Protein AF-A0A1Z5JNA1-F1 (afdb_monomer_lite)

Structure (mmCIF, N/CA/C/O backbone):
data_AF-A0A1Z5JNA1-F1
#
_entry.id   AF-A0A1Z5JNA1-F1
#
loop_
_atom_site.group_PDB
_atom_site.id
_atom_site.type_symbol
_atom_site.label_atom_id
_atom_site.label_alt_id
_atom_site.label_comp_id
_atom_site.label_asym_id
_atom_site.label_entity_id
_atom_site.label_seq_id
_atom_site.pdbx_PDB_ins_code
_atom_site.Cartn_x
_atom_site.Cartn_y
_atom_site.Cartn_z
_atom_site.occupancy
_atom_site.B_iso_or_equiv
_atom_site.auth_seq_id
_atom_site.auth_comp_id
_atom_site.auth_asym_id
_atom_site.auth_atom_id
_atom_site.pdbx_PDB_model_num
ATOM 1 N N . MET A 1 1 ? -19.227 9.741 -12.501 1.00 42.28 1 MET A N 1
ATOM 2 C CA . MET A 1 1 ? -18.579 9.397 -11.209 1.00 42.28 1 MET A CA 1
ATOM 3 C C . MET A 1 1 ? -19.517 9.396 -10.001 1.00 42.28 1 MET A C 1
ATOM 5 O O . MET A 1 1 ? -19.521 8.382 -9.318 1.00 42.28 1 MET A O 1
ATOM 9 N N . MET A 1 2 ? -20.345 10.423 -9.733 1.00 34.00 2 MET A N 1
ATOM 10 C CA . MET A 1 2 ? -21.294 10.387 -8.589 1.00 34.00 2 MET A CA 1
ATOM 11 C C . MET A 1 2 ? -22.219 9.157 -8.589 1.00 34.00 2 MET A C 1
ATOM 13 O O . MET A 1 2 ? -22.447 8.577 -7.536 1.00 34.00 2 MET A O 1
ATOM 17 N N . ARG A 1 3 ? -22.674 8.701 -9.767 1.00 38.25 3 ARG A N 1
ATOM 18 C CA . ARG A 1 3 ? -23.489 7.480 -9.905 1.00 38.25 3 ARG A CA 1
ATOM 19 C C . ARG A 1 3 ? -22.755 6.194 -9.500 1.00 38.25 3 ARG A C 1
ATOM 21 O O . ARG A 1 3 ? -23.396 5.308 -8.965 1.00 38.25 3 ARG A O 1
ATOM 28 N N . PHE A 1 4 ? -21.432 6.111 -9.678 1.00 42.00 4 PHE A N 1
ATOM 29 C CA . PHE A 1 4 ? -20.633 4.940 -9.278 1.00 42.00 4 PHE A CA 1
ATOM 30 C C . PHE A 1 4 ? -20.442 4.883 -7.756 1.00 42.00 4 PHE A C 1
ATOM 32 O O . PHE A 1 4 ? -20.538 3.820 -7.157 1.00 42.00 4 PHE A O 1
ATOM 39 N N . LEU A 1 5 ? -20.257 6.045 -7.116 1.00 44.03 5 LEU A N 1
ATOM 40 C CA . LEU A 1 5 ? -20.183 6.164 -5.656 1.00 44.03 5 LEU A CA 1
ATOM 41 C C . LEU A 1 5 ? -21.538 5.857 -4.990 1.00 44.03 5 LEU A C 1
ATOM 43 O O . LEU A 1 5 ? -21.575 5.219 -3.943 1.00 44.03 5 LEU A O 1
ATOM 47 N N . LEU A 1 6 ? -22.643 6.266 -5.628 1.00 44.91 6 LEU A N 1
ATOM 48 C CA . LEU A 1 6 ? -24.009 5.924 -5.212 1.00 44.91 6 LEU A CA 1
ATOM 49 C C . LEU A 1 6 ? -24.311 4.431 -5.395 1.00 44.91 6 LEU A C 1
ATOM 51 O O . LEU A 1 6 ? -24.898 3.831 -4.503 1.00 44.91 6 LEU A O 1
ATOM 55 N N . LEU A 1 7 ? -23.861 3.819 -6.496 1.00 45.66 7 LEU A N 1
ATOM 56 C CA . LEU A 1 7 ? -24.011 2.379 -6.725 1.00 45.66 7 LEU A CA 1
ATOM 57 C C . LEU A 1 7 ? -23.228 1.564 -5.681 1.00 45.66 7 LEU A C 1
ATOM 59 O O . LEU A 1 7 ? -23.760 0.613 -5.125 1.00 45.66 7 LEU A O 1
ATOM 63 N N . LEU A 1 8 ? -21.999 1.972 -5.344 1.00 43.78 8 LEU A N 1
ATOM 64 C CA . LEU A 1 8 ? -21.171 1.288 -4.341 1.00 43.78 8 LEU A CA 1
ATOM 65 C C . LEU A 1 8 ? -21.741 1.411 -2.914 1.00 43.78 8 LEU A C 1
ATOM 67 O O . LEU A 1 8 ? -21.613 0.486 -2.116 1.00 43.78 8 LEU A O 1
ATOM 71 N N . LEU A 1 9 ? -22.390 2.539 -2.600 1.00 47.53 9 LEU A N 1
ATOM 72 C CA . LEU A 1 9 ? -23.107 2.747 -1.335 1.00 47.53 9 LEU A CA 1
ATOM 73 C C . LEU A 1 9 ? -24.416 1.944 -1.249 1.00 47.53 9 LEU A C 1
ATOM 75 O O . LEU A 1 9 ? -24.864 1.661 -0.143 1.00 47.53 9 LEU A O 1
ATOM 79 N N . LEU A 1 10 ? -25.013 1.582 -2.389 1.00 44.25 10 LEU A N 1
ATOM 80 C CA . LEU A 1 10 ? -26.247 0.791 -2.466 1.00 44.25 10 LEU A CA 1
ATOM 81 C C . LEU A 1 10 ? -25.996 -0.725 -2.528 1.00 44.25 10 LEU A C 1
ATOM 83 O O . LEU A 1 10 ? -26.884 -1.492 -2.174 1.00 44.25 10 LEU A O 1
ATOM 87 N N . VAL A 1 11 ? -24.810 -1.163 -2.967 1.00 42.56 11 VAL A N 1
ATOM 88 C CA . VAL A 1 11 ? -24.517 -2.583 -3.245 1.00 42.56 11 VAL A CA 1
ATOM 89 C C . VAL A 1 11 ? -23.943 -3.350 -2.050 1.00 42.56 11 VAL A C 1
ATOM 91 O O . VAL A 1 11 ? -23.936 -4.569 -2.107 1.00 42.56 11 VAL A O 1
ATOM 94 N N . LEU A 1 12 ? -23.498 -2.716 -0.958 1.00 39.06 12 LEU A N 1
ATOM 95 C CA . LEU A 1 12 ? -22.988 -3.451 0.214 1.00 39.06 12 LEU A CA 1
ATOM 96 C C . LEU A 1 12 ? -24.147 -3.925 1.114 1.00 39.06 12 LEU A C 1
ATOM 98 O O . LEU A 1 12 ? -24.661 -3.117 1.893 1.00 39.06 12 LEU A O 1
ATOM 102 N N . PRO A 1 13 ? -24.556 -5.212 1.078 1.00 37.94 13 PRO A N 1
ATOM 103 C CA . PRO A 1 13 ? -25.537 -5.733 2.012 1.00 37.94 13 PRO A CA 1
ATOM 104 C C . PRO A 1 13 ? -24.842 -5.873 3.367 1.00 37.94 13 PRO A C 1
ATOM 106 O O . PRO A 1 13 ? -23.678 -6.273 3.452 1.00 37.94 13 PRO A O 1
ATOM 109 N N . GLY A 1 14 ? -25.552 -5.520 4.434 1.00 37.78 14 GLY A N 1
ATOM 110 C CA . GLY A 1 14 ? -25.048 -5.544 5.802 1.00 37.78 14 GLY A CA 1
ATOM 111 C C . GLY A 1 14 ? -24.741 -6.953 6.308 1.00 37.78 14 GLY A C 1
ATOM 112 O O . GLY A 1 14 ? -25.470 -7.479 7.139 1.00 37.78 14 GLY A O 1
ATOM 113 N N . HIS A 1 15 ? -23.628 -7.551 5.888 1.00 35.75 15 HIS A N 1
ATOM 114 C CA . HIS A 1 15 ? -22.994 -8.587 6.689 1.00 35.75 15 HIS A CA 1
ATOM 115 C C . HIS A 1 15 ? -22.236 -7.897 7.818 1.00 35.75 15 HIS A C 1
ATOM 117 O O . HIS A 1 15 ? -21.187 -7.282 7.615 1.00 35.75 15 HIS A O 1
ATOM 123 N N . GLY A 1 16 ? -22.815 -7.969 9.017 1.00 34.47 16 GLY A N 1
ATOM 124 C CA . GLY A 1 16 ? -22.239 -7.478 10.261 1.00 34.47 16 GLY A CA 1
ATOM 125 C C . GLY A 1 16 ? -20.948 -8.213 10.612 1.00 34.47 16 GLY A C 1
ATOM 126 O O . GLY A 1 16 ? -20.928 -9.063 11.495 1.00 34.47 16 GLY A O 1
ATOM 127 N N . PHE A 1 17 ? -19.850 -7.877 9.940 1.00 38.59 17 PHE A N 1
ATOM 128 C CA . PHE A 1 17 ? -18.522 -8.309 10.340 1.00 38.59 17 PHE A CA 1
ATOM 129 C C . PHE A 1 17 ? -17.988 -7.304 11.358 1.00 38.59 17 PHE A C 1
ATOM 131 O O . PHE A 1 17 ? -17.523 -6.211 11.025 1.00 38.59 17 PHE A O 1
ATOM 138 N N . ARG A 1 18 ? -18.119 -7.660 12.638 1.00 32.38 18 ARG A N 1
ATOM 139 C CA . ARG A 1 18 ? -17.684 -6.852 13.778 1.00 32.38 18 ARG A CA 1
ATOM 140 C C . ARG A 1 18 ? -16.156 -6.829 13.807 1.00 32.38 18 ARG A C 1
ATOM 142 O O . ARG A 1 18 ? -15.514 -7.673 14.422 1.00 32.38 18 ARG A O 1
ATOM 149 N N . SER A 1 19 ? -15.553 -5.878 13.101 1.00 35.62 19 SER A N 1
ATOM 150 C CA . SER A 1 19 ? -14.110 -5.681 13.156 1.00 35.62 19 SER A CA 1
ATOM 151 C C . SER A 1 19 ? -13.746 -5.203 14.565 1.00 35.62 19 SER A C 1
ATOM 153 O O . SER A 1 19 ? -14.083 -4.080 14.940 1.00 35.62 19 SER A O 1
ATOM 155 N N . SER A 1 20 ? -13.101 -6.060 15.358 1.00 31.98 20 SER A N 1
ATOM 156 C CA . SER A 1 20 ? -12.622 -5.751 16.711 1.00 31.98 20 SER A CA 1
ATOM 157 C C . SER A 1 20 ? -11.396 -4.830 16.668 1.00 31.98 20 SER A C 1
ATOM 159 O O . SER A 1 20 ? -10.318 -5.173 17.140 1.00 31.98 20 SER A O 1
ATOM 161 N N . TRP A 1 21 ? -11.557 -3.650 16.073 1.00 40.06 21 TRP A N 1
ATOM 162 C CA . TRP A 1 21 ? -10.583 -2.567 16.102 1.00 40.06 21 TRP A CA 1
ATOM 163 C C . TRP A 1 21 ? -11.183 -1.432 16.920 1.00 40.06 21 TRP A C 1
ATOM 165 O O . TRP A 1 21 ? -11.765 -0.492 16.383 1.00 40.06 21 TRP A O 1
ATOM 175 N N . LYS A 1 22 ? -11.077 -1.539 18.245 1.00 37.12 22 LYS A N 1
ATOM 176 C CA . LYS A 1 22 ? -11.166 -0.355 19.099 1.00 37.12 22 LYS A CA 1
ATOM 177 C C . LYS A 1 22 ? -9.809 0.337 19.011 1.00 37.12 22 LYS A C 1
ATOM 179 O O . LYS A 1 22 ? -8.792 -0.286 19.307 1.00 37.12 22 LYS A O 1
ATOM 184 N N . LEU A 1 23 ? -9.787 1.600 18.579 1.00 39.91 23 LEU A N 1
ATOM 185 C CA . LEU A 1 23 ? -8.626 2.454 18.828 1.00 39.91 23 LEU A CA 1
ATOM 186 C C . LEU A 1 23 ? -8.305 2.408 20.333 1.00 39.91 23 LEU A C 1
ATOM 188 O O . LEU A 1 23 ? -9.245 2.323 21.129 1.00 39.91 23 LEU A O 1
ATOM 192 N N . PRO A 1 24 ? -7.023 2.459 20.732 1.00 36.31 24 PRO A N 1
ATOM 193 C CA . PRO A 1 24 ? -6.662 2.511 22.140 1.00 36.31 24 PRO A CA 1
ATOM 194 C C . PRO A 1 24 ? -7.347 3.723 22.780 1.00 36.31 24 PRO A C 1
ATOM 196 O O . PRO A 1 24 ? -7.040 4.871 22.461 1.00 36.31 24 PRO A O 1
ATOM 199 N N . SER A 1 25 ? -8.325 3.460 23.646 1.00 39.25 25 SER A N 1
ATOM 200 C CA . SER A 1 25 ? -8.882 4.470 24.536 1.00 39.25 25 SER A CA 1
ATOM 201 C C . SER A 1 25 ? -7.775 4.936 25.478 1.00 39.25 25 SER A C 1
ATOM 203 O O . SER A 1 25 ? -6.992 4.115 25.956 1.00 39.25 25 SER A O 1
ATOM 205 N N . SER A 1 26 ? -7.712 6.250 25.708 1.00 37.91 26 SER A N 1
ATOM 206 C CA . SER A 1 26 ? -6.771 6.914 26.619 1.00 37.91 26 SER A CA 1
ATOM 207 C C . SER A 1 26 ? -6.584 6.114 27.919 1.00 37.91 26 SER A C 1
ATOM 209 O O . SER A 1 26 ? -7.592 5.653 28.464 1.00 37.91 26 SER A O 1
ATOM 211 N N . PRO A 1 27 ? -5.349 5.928 28.426 1.00 41.66 27 PRO A N 1
ATOM 212 C CA . PRO A 1 27 ? -5.116 5.160 29.641 1.00 41.66 27 PRO A CA 1
ATOM 213 C C . PRO A 1 27 ? -5.766 5.877 30.827 1.00 41.66 27 PRO A C 1
ATOM 215 O O . PRO A 1 27 ? -5.256 6.876 31.330 1.00 41.66 27 PRO A O 1
ATOM 218 N N . HIS A 1 28 ? -6.915 5.368 31.267 1.00 44.38 28 HIS A N 1
ATOM 219 C CA . HIS A 1 28 ? -7.466 5.707 32.568 1.00 44.38 28 HIS A CA 1
ATOM 220 C C . HIS A 1 28 ? -6.643 4.928 33.597 1.00 44.38 28 HIS A C 1
ATOM 222 O O . HIS A 1 28 ? -6.763 3.711 33.715 1.00 44.38 28 HIS A O 1
ATOM 228 N N . ILE A 1 29 ? -5.737 5.627 34.277 1.00 45.53 29 ILE A N 1
ATOM 229 C CA . ILE A 1 29 ? -4.954 5.081 35.383 1.00 45.53 29 ILE A CA 1
ATOM 230 C C . ILE A 1 29 ? -5.925 4.864 36.545 1.00 45.53 29 ILE A C 1
ATOM 232 O O . ILE A 1 29 ? -6.352 5.821 37.186 1.00 45.53 29 ILE A O 1
ATOM 236 N N . THR A 1 30 ? -6.305 3.616 36.797 1.00 51.88 30 THR A N 1
ATOM 237 C CA . THR A 1 30 ? -6.933 3.209 38.059 1.00 51.88 30 THR A CA 1
ATOM 238 C C . THR A 1 30 ? -5.916 2.405 38.869 1.00 51.88 30 THR A C 1
ATOM 240 O O . THR A 1 30 ? -5.363 1.442 38.332 1.00 51.88 30 THR A O 1
ATOM 243 N N . PRO A 1 31 ? -5.643 2.765 40.135 1.00 48.09 31 PRO A N 1
ATOM 244 C CA . PRO A 1 31 ? -4.722 2.019 40.984 1.00 48.09 31 PRO A CA 1
ATOM 245 C C . PRO A 1 31 ? -5.345 0.669 41.366 1.00 48.09 31 PRO A C 1
ATOM 247 O O . PRO A 1 31 ? -6.347 0.616 42.075 1.00 48.09 31 PRO A O 1
ATOM 250 N N . HIS A 1 32 ? -4.761 -0.426 40.877 1.00 43.59 32 HIS A N 1
ATOM 251 C CA . HIS A 1 32 ? -5.153 -1.785 41.247 1.00 43.59 32 HIS A CA 1
ATOM 252 C C . HIS A 1 32 ? -4.309 -2.244 42.440 1.00 43.59 32 HIS A C 1
ATOM 254 O O . HIS A 1 32 ? -3.134 -2.579 42.294 1.00 43.59 32 HIS A O 1
ATOM 260 N N . VAL A 1 33 ? -4.910 -2.246 43.628 1.00 55.81 33 VAL A N 1
ATOM 261 C CA . VAL A 1 33 ? -4.375 -2.941 44.804 1.00 55.81 33 VAL A CA 1
ATOM 262 C C . VAL A 1 33 ? -4.750 -4.412 44.657 1.00 55.81 33 VAL A C 1
ATOM 264 O O . VAL A 1 33 ? -5.929 -4.739 44.556 1.00 55.81 33 VAL A O 1
ATOM 267 N N . THR A 1 34 ? -3.758 -5.301 44.625 1.00 46.97 34 THR A N 1
ATOM 268 C CA . THR A 1 34 ? -3.981 -6.755 44.591 1.00 46.97 34 THR A CA 1
ATOM 269 C C . THR A 1 34 ? -3.398 -7.360 45.865 1.00 46.97 34 THR A C 1
ATOM 271 O O . THR A 1 34 ? -2.223 -7.108 46.142 1.00 46.97 34 THR A O 1
ATOM 274 N N . PRO A 1 35 ? -4.171 -8.126 46.653 1.00 48.12 35 PRO A N 1
ATOM 275 C CA . PRO A 1 35 ? -3.659 -8.794 47.838 1.00 48.12 35 PRO A CA 1
ATOM 276 C C . PRO A 1 35 ? -2.885 -10.066 47.465 1.00 48.12 35 PRO A C 1
ATOM 278 O O . PRO A 1 35 ? -3.233 -10.786 46.529 1.00 48.12 35 PRO A O 1
ATOM 281 N N . LEU A 1 36 ? -1.826 -10.322 48.233 1.00 44.91 36 LEU A N 1
ATOM 282 C CA . LEU A 1 36 ? -1.054 -11.562 48.261 1.00 44.91 36 LEU A CA 1
ATOM 283 C C . LEU A 1 36 ? -1.930 -12.737 48.717 1.00 44.91 36 LEU A C 1
ATOM 285 O O . LEU A 1 36 ? -2.510 -12.682 49.799 1.00 44.91 36 LEU A O 1
ATOM 289 N N . ALA A 1 37 ? -1.945 -13.825 47.946 1.00 39.31 37 ALA A N 1
ATOM 290 C CA . ALA A 1 37 ? -2.382 -15.137 48.414 1.00 39.31 37 ALA A CA 1
ATOM 291 C C . ALA A 1 37 ? -1.389 -16.211 47.948 1.00 39.31 37 ALA A C 1
ATOM 293 O O . ALA A 1 37 ? -1.022 -16.287 46.775 1.00 39.31 37 ALA A O 1
ATOM 294 N N . GLN A 1 38 ? -0.915 -16.981 48.925 1.00 41.12 38 GLN A N 1
ATOM 295 C CA . GLN A 1 38 ? 0.144 -17.979 48.843 1.00 41.12 38 GLN A CA 1
ATOM 296 C C . GLN A 1 38 ? -0.326 -19.326 48.262 1.00 41.12 38 GLN A C 1
ATOM 298 O O . GLN A 1 38 ? -1.448 -19.763 48.486 1.00 41.12 38 GLN A O 1
ATOM 303 N N . SER A 1 39 ? 0.626 -19.981 47.588 1.00 44.66 39 SER A N 1
ATOM 304 C CA . SER A 1 39 ? 0.939 -21.422 47.555 1.00 44.66 39 SER A CA 1
ATOM 305 C C . SER A 1 39 ? -0.173 -22.473 47.447 1.00 44.66 39 SER A C 1
ATOM 307 O O . SER A 1 39 ? -0.918 -22.723 48.390 1.00 44.66 39 SER A O 1
ATOM 309 N N . SER A 1 40 ? -0.082 -23.288 46.394 1.00 38.38 40 SER A N 1
ATOM 310 C CA . SER A 1 40 ? -0.311 -24.739 46.466 1.00 38.38 40 SER A CA 1
ATOM 311 C C . SER A 1 40 ? 0.507 -25.428 45.368 1.00 38.38 40 SER A C 1
ATOM 313 O O . SER A 1 40 ? 0.127 -25.412 44.199 1.00 38.38 40 SER A O 1
ATOM 315 N N . LEU A 1 41 ? 1.660 -25.999 45.739 1.00 46.66 41 LEU A N 1
ATOM 316 C CA . LEU A 1 41 ? 2.379 -26.968 44.910 1.00 46.66 41 LEU A CA 1
ATOM 317 C C . LEU A 1 41 ? 1.516 -28.232 44.795 1.00 46.66 41 LEU A C 1
ATOM 319 O O . LEU A 1 41 ? 1.236 -28.874 45.804 1.00 46.66 41 LEU A O 1
ATOM 323 N N . SER A 1 42 ? 1.147 -28.619 43.576 1.00 44.78 42 SER A N 1
ATOM 324 C CA . SER A 1 42 ? 0.706 -29.984 43.286 1.00 44.78 42 SER A CA 1
ATOM 325 C C . SER A 1 42 ? 1.381 -30.476 42.006 1.00 44.78 42 SER A C 1
ATOM 327 O O . SER A 1 42 ? 1.508 -29.750 41.022 1.00 44.78 42 SER A O 1
ATOM 329 N N . ASN A 1 43 ? 1.911 -31.693 42.103 1.00 51.59 43 ASN A N 1
ATOM 330 C CA . ASN A 1 43 ? 2.754 -32.373 41.129 1.00 51.59 43 ASN A CA 1
ATOM 331 C C . ASN A 1 43 ? 2.098 -32.474 39.744 1.00 51.59 43 ASN A C 1
ATOM 333 O O . ASN A 1 43 ? 1.028 -33.065 39.610 1.00 51.59 43 ASN A O 1
ATOM 337 N N . VAL A 1 44 ? 2.788 -31.984 38.708 1.00 50.09 44 VAL A N 1
ATOM 338 C CA . VAL A 1 44 ? 2.434 -32.221 37.301 1.00 50.09 44 VAL A CA 1
ATOM 339 C C . VAL A 1 44 ? 3.408 -33.257 36.725 1.00 50.09 44 VAL A C 1
ATOM 341 O O . VAL A 1 44 ? 4.619 -33.034 36.779 1.00 50.09 44 VAL A O 1
ATOM 344 N N . PRO A 1 45 ? 2.925 -34.394 36.194 1.00 45.31 45 PRO A N 1
ATOM 345 C CA . PRO A 1 45 ? 3.783 -35.420 35.622 1.00 45.31 45 PRO A CA 1
ATOM 346 C C . PRO A 1 45 ? 4.482 -34.920 34.350 1.00 45.31 45 PRO A C 1
ATOM 348 O O . PRO A 1 45 ? 3.864 -34.409 33.417 1.00 45.31 45 PRO A O 1
ATOM 351 N N . ASN A 1 46 ? 5.802 -35.106 34.336 1.00 52.12 46 ASN A N 1
ATOM 352 C CA . ASN A 1 46 ? 6.703 -34.902 33.208 1.00 52.12 46 ASN A CA 1
ATOM 353 C C . ASN A 1 46 ? 6.345 -35.871 32.067 1.00 52.12 46 ASN A C 1
ATOM 355 O O . ASN A 1 46 ? 6.663 -37.056 32.138 1.00 52.12 46 ASN A O 1
ATOM 359 N N . SER A 1 47 ? 5.671 -35.386 31.025 1.00 50.09 47 SER A N 1
ATOM 360 C CA . SER A 1 47 ? 5.656 -35.994 29.679 1.00 50.09 47 SER A CA 1
ATOM 361 C C . SER A 1 47 ? 4.907 -35.098 28.687 1.00 50.09 47 SER A C 1
ATOM 363 O O . SER A 1 47 ? 3.915 -35.474 28.073 1.00 50.09 47 SER A O 1
ATOM 365 N N . THR A 1 48 ? 5.397 -33.874 28.494 1.00 46.94 48 THR A N 1
ATOM 366 C CA . THR A 1 48 ? 5.014 -33.052 27.342 1.00 46.94 48 THR A CA 1
ATOM 367 C C . THR A 1 48 ? 5.879 -33.433 26.146 1.00 46.94 48 THR A C 1
ATOM 369 O O . THR A 1 48 ? 6.902 -32.817 25.856 1.00 46.94 48 THR A O 1
ATOM 372 N N . SER A 1 49 ? 5.449 -34.456 25.407 1.00 48.38 49 SER A N 1
ATOM 373 C CA . SER A 1 49 ? 5.825 -34.586 24.002 1.00 48.38 49 SER A CA 1
ATOM 374 C C . SER A 1 49 ? 5.332 -33.329 23.282 1.00 48.38 49 SER A C 1
ATOM 376 O O . SER A 1 49 ? 4.132 -33.180 23.051 1.00 48.38 49 SER A O 1
ATOM 378 N N . VAL A 1 50 ? 6.239 -32.395 22.989 1.00 52.75 50 VAL A N 1
ATOM 379 C CA . VAL A 1 50 ? 5.953 -31.217 22.164 1.00 52.75 50 VAL A CA 1
ATOM 380 C C . VAL A 1 50 ? 5.423 -31.735 20.824 1.00 52.75 50 VAL A C 1
ATOM 382 O O . VAL A 1 50 ? 6.186 -32.371 20.091 1.00 52.75 50 VAL A O 1
ATOM 385 N N . PRO A 1 51 ? 4.138 -31.520 20.487 1.00 50.66 51 PRO A N 1
ATOM 386 C CA . PRO A 1 51 ? 3.627 -31.934 19.197 1.00 50.66 51 PRO A CA 1
ATOM 387 C C . PRO A 1 51 ? 4.404 -31.164 18.136 1.00 50.66 51 PRO A C 1
ATOM 389 O O . PRO A 1 51 ? 4.446 -29.931 18.140 1.00 50.66 51 PRO A O 1
ATOM 392 N N . THR A 1 52 ? 5.051 -31.908 17.249 1.00 48.66 52 THR A N 1
ATOM 393 C CA . THR A 1 52 ? 5.841 -31.413 16.126 1.00 48.66 52 THR A CA 1
ATOM 394 C C . THR A 1 52 ? 4.886 -30.755 15.121 1.00 48.66 52 THR A C 1
ATOM 396 O O . THR A 1 52 ? 4.449 -31.347 14.143 1.00 48.66 52 THR A O 1
ATOM 399 N N . SER A 1 53 ? 4.493 -29.513 15.398 1.00 53.72 53 SER A N 1
ATOM 400 C CA . SER A 1 53 ? 3.517 -28.703 14.652 1.00 53.72 53 SER A CA 1
ATOM 401 C C . SER A 1 53 ? 4.048 -28.163 13.312 1.00 53.72 53 SER A C 1
ATOM 403 O O . SER A 1 53 ? 3.425 -27.313 12.674 1.00 53.72 53 SER A O 1
ATOM 405 N N . SER A 1 54 ? 5.188 -28.674 12.844 1.00 59.06 54 SER A N 1
ATOM 406 C CA . SER A 1 54 ? 5.868 -28.245 11.621 1.00 59.06 54 SER A CA 1
ATOM 407 C C . SER A 1 54 ? 5.134 -28.639 10.333 1.00 59.06 54 SER A C 1
ATOM 409 O O . SER A 1 54 ? 5.243 -27.921 9.340 1.00 59.06 54 SER A O 1
ATOM 411 N N . SER A 1 55 ? 4.339 -29.716 10.331 1.00 61.25 55 SER A N 1
ATOM 412 C CA . SER A 1 55 ? 3.687 -30.229 9.113 1.00 61.25 55 SER A CA 1
ATOM 413 C C . SER A 1 55 ? 2.508 -29.375 8.620 1.00 61.25 55 SER A C 1
ATOM 415 O O . SER A 1 55 ? 2.296 -29.260 7.414 1.00 61.25 55 SER A O 1
ATOM 417 N N . LEU A 1 56 ? 1.770 -28.711 9.518 1.00 59.69 56 LEU A N 1
ATOM 418 C CA . LEU A 1 56 ? 0.630 -27.848 9.156 1.00 59.69 56 LEU A CA 1
ATOM 419 C C . LEU A 1 56 ? 1.026 -26.400 8.821 1.00 59.69 56 LEU A C 1
ATOM 421 O O . LEU A 1 56 ? 0.273 -25.693 8.150 1.00 59.69 56 LEU A O 1
ATOM 425 N N . LEU A 1 57 ? 2.210 -25.950 9.243 1.00 65.56 57 LEU A N 1
ATOM 426 C CA . LEU A 1 57 ? 2.711 -24.600 8.951 1.00 65.56 57 LEU A CA 1
ATOM 427 C C . LEU A 1 57 ? 3.095 -24.421 7.470 1.00 65.56 57 LEU A C 1
ATOM 429 O O . LEU A 1 57 ? 2.925 -23.341 6.897 1.00 65.56 57 LEU A O 1
ATOM 433 N N . GLN A 1 58 ? 3.602 -25.487 6.850 1.00 75.31 58 GLN A N 1
ATOM 434 C CA . GLN A 1 58 ? 4.117 -25.501 5.482 1.00 75.31 58 GLN A CA 1
ATOM 435 C C . GLN A 1 58 ? 3.076 -25.163 4.392 1.00 75.31 58 GLN A C 1
ATOM 437 O O . GLN A 1 58 ? 3.379 -24.317 3.543 1.00 75.31 58 GLN A O 1
ATOM 442 N N . PRO A 1 59 ? 1.849 -25.732 4.388 1.00 83.75 59 PRO A N 1
ATOM 443 C CA . PRO A 1 59 ? 0.865 -25.427 3.346 1.00 83.75 59 PRO A CA 1
ATOM 444 C C . PRO A 1 59 ? 0.389 -23.970 3.388 1.00 83.75 59 PRO A C 1
ATOM 446 O O . PRO A 1 59 ? 0.260 -23.337 2.340 1.00 83.75 59 PRO A O 1
ATOM 449 N N . VAL A 1 60 ? 0.191 -23.395 4.580 1.00 86.19 60 VAL A N 1
ATOM 450 C CA . VAL A 1 60 ? -0.269 -22.000 4.723 1.00 86.19 60 VAL A CA 1
ATOM 451 C C . VAL A 1 60 ? 0.798 -21.015 4.244 1.00 86.19 60 VAL A C 1
ATOM 453 O O . VAL A 1 60 ? 0.476 -20.026 3.579 1.00 86.19 60 VAL A O 1
ATOM 456 N N . LEU A 1 61 ? 2.070 -21.291 4.549 1.00 88.19 61 LEU A N 1
ATOM 457 C CA . LEU A 1 61 ? 3.199 -20.503 4.058 1.00 88.19 61 LEU A CA 1
ATOM 458 C C . LEU A 1 61 ? 3.225 -20.479 2.528 1.00 88.19 61 LEU A C 1
ATOM 460 O O . LEU A 1 61 ? 3.256 -19.409 1.916 1.00 88.19 61 LEU A O 1
ATOM 464 N N . LEU A 1 62 ? 3.172 -21.665 1.918 1.00 91.12 62 LEU A N 1
ATOM 465 C CA . LEU A 1 62 ? 3.242 -21.822 0.472 1.00 91.12 62 LEU A CA 1
ATOM 466 C C . LEU A 1 62 ? 2.066 -21.128 -0.228 1.00 91.12 62 LEU A C 1
ATOM 468 O O . LEU A 1 62 ? 2.259 -20.446 -1.235 1.00 91.12 62 LEU A O 1
ATOM 472 N N . GLN A 1 63 ? 0.857 -21.229 0.329 1.00 93.88 63 GLN A N 1
ATOM 473 C CA . GLN A 1 63 ? -0.332 -20.554 -0.200 1.00 93.88 63 GLN A CA 1
ATOM 474 C C . GLN A 1 63 ? -0.221 -19.024 -0.134 1.00 93.88 63 GLN A C 1
ATOM 476 O O . GLN A 1 63 ? -0.594 -18.328 -1.079 1.00 93.88 63 GLN A O 1
ATOM 481 N N . ARG A 1 64 ? 0.321 -18.460 0.953 1.00 92.31 64 ARG A N 1
ATOM 482 C CA . ARG A 1 64 ? 0.501 -17.002 1.069 1.00 92.31 64 ARG A CA 1
ATOM 483 C C . ARG A 1 64 ? 1.558 -16.483 0.102 1.00 92.31 64 ARG A C 1
ATOM 485 O O . ARG A 1 64 ? 1.315 -15.492 -0.586 1.00 92.31 64 ARG A O 1
ATOM 492 N N . SER A 1 65 ? 2.696 -17.167 0.010 1.00 92.81 65 SER A N 1
ATOM 493 C CA . SER A 1 65 ? 3.773 -16.782 -0.904 1.00 92.81 65 SER A CA 1
ATOM 494 C C . SER A 1 65 ? 3.362 -16.918 -2.367 1.00 92.81 65 SER A C 1
ATOM 496 O O . SER A 1 65 ? 3.618 -16.008 -3.151 1.00 92.81 65 SER A O 1
ATOM 498 N N . SER A 1 66 ? 2.654 -17.988 -2.737 1.00 94.69 66 SER A N 1
ATOM 499 C CA . SER A 1 66 ? 2.107 -18.139 -4.095 1.00 94.69 66 SER A CA 1
ATOM 500 C C . SER A 1 66 ? 1.060 -17.071 -4.419 1.00 94.69 66 SER A C 1
ATOM 502 O O . SER A 1 66 ? 1.093 -16.508 -5.509 1.00 94.69 66 SER A O 1
ATOM 504 N N . THR A 1 67 ? 0.200 -16.700 -3.463 1.00 95.50 67 THR A N 1
ATOM 505 C CA . THR A 1 67 ? -0.756 -15.591 -3.637 1.00 95.50 67 THR A CA 1
ATOM 506 C C . THR A 1 67 ? -0.042 -14.263 -3.914 1.00 95.50 67 THR A C 1
ATOM 508 O O . THR A 1 67 ? -0.453 -13.515 -4.802 1.00 95.50 67 THR A O 1
ATOM 511 N N . ALA A 1 68 ? 1.040 -13.971 -3.184 1.00 94.31 68 ALA A N 1
ATOM 512 C CA . ALA A 1 68 ? 1.860 -12.781 -3.407 1.00 94.31 68 ALA A CA 1
ATOM 513 C C . ALA A 1 68 ? 2.616 -12.834 -4.750 1.00 94.31 68 ALA A C 1
ATOM 515 O O . ALA A 1 68 ? 2.726 -11.829 -5.449 1.00 94.31 68 ALA A O 1
ATOM 516 N N . ALA A 1 69 ? 3.110 -14.004 -5.157 1.00 94.56 69 ALA A N 1
ATOM 517 C CA . ALA A 1 69 ? 3.738 -14.188 -6.463 1.00 94.56 69 ALA A CA 1
ATOM 518 C C . ALA A 1 69 ? 2.752 -13.935 -7.612 1.00 94.56 69 ALA A C 1
ATOM 520 O O . ALA A 1 69 ? 3.051 -13.165 -8.524 1.00 94.56 69 ALA A O 1
ATOM 521 N N . LEU A 1 70 ? 1.551 -14.514 -7.530 1.00 96.38 70 LEU A N 1
ATOM 522 C CA . LEU A 1 70 ? 0.495 -14.331 -8.524 1.00 96.38 70 LEU A CA 1
ATOM 523 C C . LEU A 1 70 ? 0.068 -12.868 -8.632 1.00 96.38 70 LEU A C 1
ATOM 525 O O . LEU A 1 70 ? -0.022 -12.343 -9.737 1.00 96.38 70 LEU A O 1
ATOM 529 N N . SER A 1 71 ? -0.148 -12.178 -7.511 1.00 95.56 71 SER A N 1
ATOM 530 C CA . SER A 1 71 ? -0.522 -10.761 -7.549 1.00 95.56 71 SER A CA 1
ATOM 531 C C . SER A 1 71 ? 0.597 -9.863 -8.077 1.00 95.56 71 SER A C 1
ATOM 533 O O . SER A 1 71 ? 0.314 -8.889 -8.771 1.00 95.56 71 SER A O 1
ATOM 535 N N . CYS A 1 72 ? 1.861 -10.204 -7.810 1.00 94.19 72 CYS A N 1
ATOM 536 C CA . CYS A 1 72 ? 3.017 -9.518 -8.379 1.00 94.19 72 CYS A CA 1
ATOM 537 C C . CYS A 1 72 ? 3.042 -9.643 -9.907 1.00 94.19 72 CYS A C 1
ATOM 539 O O . CYS A 1 72 ? 3.140 -8.632 -10.605 1.00 94.19 72 CYS A O 1
ATOM 541 N N . ILE A 1 73 ? 2.869 -10.865 -10.427 1.00 96.00 73 ILE A N 1
ATOM 542 C CA . ILE A 1 73 ? 2.784 -11.133 -11.868 1.00 96.00 73 ILE A CA 1
ATOM 543 C C . ILE A 1 73 ? 1.578 -10.412 -12.475 1.00 96.00 73 ILE A C 1
ATOM 545 O O . ILE A 1 73 ? 1.722 -9.764 -13.504 1.00 96.00 73 ILE A O 1
ATOM 549 N N . LEU A 1 74 ? 0.405 -10.462 -11.839 1.00 96.38 74 LEU A N 1
ATOM 550 C CA . LEU A 1 74 ? -0.797 -9.781 -12.331 1.00 96.38 74 LEU A CA 1
ATOM 551 C C . LEU A 1 74 ? -0.599 -8.268 -12.425 1.00 96.38 74 LEU A C 1
ATOM 553 O O . LEU A 1 74 ? -0.941 -7.673 -13.448 1.00 96.38 74 LEU A O 1
ATOM 557 N N . THR A 1 75 ? -0.012 -7.638 -11.403 1.00 95.31 75 THR A N 1
ATOM 558 C CA . THR A 1 75 ? 0.334 -6.214 -11.474 1.00 95.31 75 THR A CA 1
ATOM 559 C C . THR A 1 75 ? 1.334 -5.956 -12.598 1.00 95.31 75 THR A C 1
ATOM 561 O O . THR A 1 75 ? 1.137 -5.021 -13.371 1.00 95.31 75 THR A O 1
ATOM 564 N N . TRP A 1 76 ? 2.370 -6.792 -12.725 1.00 94.69 76 TRP A N 1
ATOM 565 C CA . TRP A 1 76 ? 3.379 -6.678 -13.778 1.00 94.69 76 TRP A CA 1
ATOM 566 C C . TRP A 1 76 ? 2.757 -6.746 -15.180 1.00 94.69 76 TRP A C 1
ATOM 568 O O . TRP A 1 76 ? 2.928 -5.818 -15.966 1.00 94.69 76 TRP A O 1
ATOM 578 N N . VAL A 1 77 ? 1.962 -7.783 -15.462 1.00 96.00 77 VAL A N 1
ATOM 579 C CA . VAL A 1 77 ? 1.240 -7.982 -16.731 1.00 96.00 77 VAL A CA 1
ATOM 580 C C . VAL A 1 77 ? 0.332 -6.785 -17.006 1.00 96.00 77 VAL A C 1
ATOM 582 O O . VAL A 1 77 ? 0.370 -6.211 -18.091 1.00 96.00 77 VAL A O 1
ATOM 585 N N . THR A 1 78 ? -0.444 -6.351 -16.012 1.00 95.19 78 THR A N 1
ATOM 586 C CA . THR A 1 78 ? -1.355 -5.211 -16.179 1.00 95.19 78 THR A CA 1
ATOM 587 C C . THR A 1 78 ? -0.586 -3.958 -16.594 1.00 95.19 78 THR A C 1
ATOM 589 O O . THR A 1 78 ? -0.994 -3.291 -17.540 1.00 95.19 78 THR A O 1
ATOM 592 N N . ILE A 1 79 ? 0.549 -3.657 -15.953 1.00 94.12 79 ILE A N 1
ATOM 593 C CA . ILE A 1 79 ? 1.379 -2.494 -16.305 1.00 94.12 79 ILE A CA 1
ATOM 594 C C . ILE A 1 79 ? 1.896 -2.601 -17.745 1.00 94.12 79 ILE A C 1
ATOM 596 O O . ILE A 1 79 ? 1.791 -1.627 -18.489 1.00 94.12 79 ILE A O 1
ATOM 600 N N . GLN A 1 80 ? 2.409 -3.768 -18.147 1.00 93.44 80 GLN A N 1
ATOM 601 C CA . GLN A 1 80 ? 3.018 -3.951 -19.469 1.00 93.44 80 GLN A CA 1
ATOM 602 C C . GLN A 1 80 ? 2.002 -3.895 -20.618 1.00 93.44 80 GLN A C 1
ATOM 604 O O . GLN A 1 80 ? 2.295 -3.310 -21.657 1.00 93.44 80 GLN A O 1
ATOM 609 N N . TYR A 1 81 ? 0.808 -4.472 -20.446 1.00 94.31 81 TYR A N 1
ATOM 610 C CA . TYR A 1 81 ? -0.139 -4.642 -21.558 1.00 94.31 81 TYR A CA 1
ATOM 611 C C . TYR A 1 81 ? -1.253 -3.591 -21.628 1.00 94.31 81 TYR A C 1
ATOM 613 O O . TYR A 1 81 ? -1.832 -3.401 -22.693 1.00 94.31 81 TYR A O 1
ATOM 621 N N . THR A 1 82 ? -1.583 -2.901 -20.532 1.00 92.50 82 THR A N 1
ATOM 622 C CA . THR A 1 82 ? -2.717 -1.948 -20.519 1.00 92.50 82 THR A CA 1
ATOM 623 C C . THR A 1 82 ? -2.297 -0.481 -20.594 1.00 92.50 82 THR A C 1
ATOM 625 O O . THR A 1 82 ? -3.149 0.394 -20.750 1.00 92.50 82 THR A O 1
ATOM 628 N N . GLY A 1 83 ? -1.005 -0.184 -20.417 1.00 88.44 83 GLY A N 1
ATOM 629 C CA . GLY A 1 83 ? -0.508 1.189 -20.279 1.00 88.44 83 GLY A CA 1
ATOM 630 C C . GLY A 1 83 ? -1.006 1.905 -19.015 1.00 88.44 83 GLY A C 1
ATOM 631 O O . GLY A 1 83 ? -0.917 3.129 -18.914 1.00 88.44 83 GLY A O 1
ATOM 632 N N . TRP A 1 84 ? -1.571 1.178 -18.044 1.00 89.75 84 TRP A N 1
ATOM 633 C CA . TRP A 1 84 ? -2.022 1.767 -16.785 1.00 89.75 84 TRP A CA 1
ATOM 634 C C . TRP A 1 84 ? -0.845 2.271 -15.951 1.00 89.75 84 TRP A C 1
ATOM 636 O O . TRP A 1 84 ? 0.256 1.722 -15.979 1.00 89.75 84 TRP A O 1
ATOM 646 N N . SER A 1 85 ? -1.094 3.299 -15.134 1.00 88.31 85 SER A N 1
ATOM 647 C CA . SER A 1 85 ? -0.095 3.735 -14.161 1.00 88.31 85 SER A CA 1
ATOM 648 C C . SER A 1 85 ? 0.196 2.616 -13.156 1.00 88.31 85 SER A C 1
ATOM 650 O O . SER A 1 85 ? -0.709 1.877 -12.755 1.00 88.31 85 SER A O 1
ATOM 652 N N . ILE A 1 86 ? 1.451 2.532 -12.701 1.00 89.19 86 ILE A N 1
ATOM 653 C CA . ILE A 1 86 ? 1.908 1.522 -11.729 1.00 89.19 86 ILE A CA 1
ATOM 654 C C . ILE A 1 86 ? 1.002 1.452 -10.492 1.00 89.19 86 ILE A C 1
ATOM 656 O O . ILE A 1 86 ? 0.672 0.371 -10.008 1.00 89.19 86 ILE A O 1
ATOM 660 N N . VAL A 1 87 ? 0.526 2.615 -10.034 1.00 87.69 87 VAL A N 1
ATOM 661 C CA . VAL A 1 87 ? -0.341 2.718 -8.862 1.00 87.69 87 VAL A CA 1
ATOM 662 C C . VAL A 1 87 ? -1.748 2.226 -9.182 1.00 87.69 87 VAL A C 1
ATOM 664 O O . VAL A 1 87 ? -2.301 1.448 -8.414 1.00 87.69 87 VAL A O 1
ATOM 667 N N . ARG A 1 88 ? -2.318 2.609 -10.334 1.00 87.38 88 ARG A N 1
ATOM 668 C CA . ARG A 1 88 ? -3.660 2.165 -10.738 1.00 87.38 88 ARG A CA 1
ATOM 669 C C . ARG A 1 88 ? -3.715 0.647 -10.905 1.00 87.38 88 ARG A C 1
ATOM 671 O O . ARG A 1 88 ? -4.673 0.032 -10.438 1.00 87.38 88 ARG A O 1
ATOM 678 N N . ALA A 1 89 ? -2.698 0.049 -11.523 1.00 92.38 89 ALA A N 1
ATOM 679 C CA . ALA A 1 89 ? -2.595 -1.400 -11.673 1.00 92.38 89 ALA A CA 1
ATOM 680 C C . ALA A 1 89 ? -2.553 -2.107 -10.308 1.00 92.38 89 ALA A C 1
ATOM 682 O O . ALA A 1 89 ? -3.416 -2.936 -10.019 1.00 92.38 89 ALA A O 1
ATOM 683 N N . SER A 1 90 ? -1.626 -1.715 -9.425 1.00 91.38 90 SER A N 1
ATOM 684 C CA . SER A 1 90 ? -1.503 -2.317 -8.090 1.00 91.38 90 SER A CA 1
ATOM 685 C C . SER A 1 90 ? -2.760 -2.123 -7.235 1.00 91.38 90 SER A C 1
ATOM 687 O O . SER A 1 90 ? -3.224 -3.077 -6.611 1.00 91.38 90 SER A O 1
ATOM 689 N N . SER A 1 91 ? -3.362 -0.929 -7.235 1.00 89.38 91 SER A N 1
ATOM 690 C CA . SER A 1 91 ? -4.587 -0.675 -6.470 1.00 89.38 91 SER A CA 1
ATOM 691 C C . SER A 1 91 ? -5.771 -1.502 -6.974 1.00 89.38 91 SER A C 1
ATOM 693 O O . SER A 1 91 ? -6.582 -1.944 -6.165 1.00 89.38 91 SER A O 1
ATOM 695 N N . SER A 1 92 ? -5.852 -1.763 -8.282 1.00 90.38 92 SER A N 1
ATOM 696 C CA . SER A 1 92 ? -6.898 -2.614 -8.864 1.00 90.38 92 SER A CA 1
ATOM 697 C C . SER A 1 92 ? -6.732 -4.071 -8.433 1.00 90.38 92 SER A C 1
ATOM 699 O O . SER A 1 92 ? -7.684 -4.675 -7.945 1.00 90.38 92 SER A O 1
ATOM 701 N N . VAL A 1 93 ? -5.510 -4.612 -8.519 1.00 94.06 93 VAL A N 1
ATOM 702 C CA . VAL A 1 93 ? -5.193 -5.972 -8.046 1.00 94.06 93 VAL A CA 1
ATOM 703 C C . VAL A 1 93 ? -5.464 -6.108 -6.544 1.00 94.06 93 VAL A C 1
ATOM 705 O O . VAL A 1 93 ? -6.084 -7.078 -6.114 1.00 94.06 93 VAL A O 1
ATOM 708 N N . GLY A 1 94 ? -5.063 -5.115 -5.745 1.00 90.00 94 GLY A N 1
ATOM 709 C CA . GLY A 1 94 ? -5.319 -5.071 -4.304 1.00 90.00 94 GLY A CA 1
ATOM 710 C C . GLY A 1 94 ? -6.803 -4.976 -3.936 1.00 90.00 94 GLY A C 1
ATOM 711 O O . GLY A 1 94 ? -7.243 -5.580 -2.961 1.00 90.00 94 GLY A O 1
ATOM 712 N N . MET A 1 95 ? -7.590 -4.235 -4.717 1.00 87.12 95 MET A N 1
ATOM 713 C CA . MET A 1 95 ? -9.035 -4.132 -4.521 1.00 87.12 95 MET A CA 1
ATOM 714 C C . MET A 1 95 ? -9.732 -5.454 -4.853 1.00 87.12 95 MET A C 1
ATOM 716 O O . MET A 1 95 ? -10.522 -5.938 -4.048 1.00 87.12 95 MET A O 1
ATOM 720 N N . ILE A 1 96 ? -9.413 -6.060 -6.002 1.00 91.19 96 ILE A N 1
ATOM 721 C CA . ILE A 1 96 ? -9.982 -7.352 -6.414 1.00 91.19 96 ILE A CA 1
ATOM 722 C C . ILE A 1 96 ? -9.638 -8.429 -5.382 1.00 91.19 96 ILE A C 1
ATOM 724 O O . ILE A 1 96 ? -10.515 -9.169 -4.943 1.00 91.19 96 ILE A O 1
ATOM 728 N N . SER A 1 97 ? -8.384 -8.488 -4.933 1.00 91.31 97 SER A N 1
ATOM 729 C CA . SER A 1 97 ? -7.968 -9.485 -3.948 1.00 91.31 97 SER A CA 1
ATOM 730 C C . SER A 1 97 ? -8.637 -9.298 -2.591 1.00 91.31 97 SER A C 1
ATOM 732 O O . SER A 1 97 ? -8.975 -10.287 -1.952 1.00 91.31 97 SER A O 1
ATOM 734 N N . ALA A 1 98 ? -8.900 -8.062 -2.163 1.00 86.38 98 ALA A N 1
ATOM 735 C CA . ALA A 1 98 ? -9.635 -7.802 -0.929 1.00 86.38 98 ALA A CA 1
ATOM 736 C C . ALA A 1 98 ? -11.121 -8.191 -0.992 1.00 86.38 98 ALA A C 1
ATOM 738 O O . ALA A 1 98 ? -11.715 -8.439 0.054 1.00 86.38 98 ALA A O 1
ATOM 739 N N . LEU A 1 99 ? -11.716 -8.223 -2.189 1.00 87.31 99 LEU A N 1
ATOM 740 C CA . LEU A 1 99 ? -13.100 -8.660 -2.392 1.00 87.31 99 LEU A CA 1
ATOM 741 C C . LEU A 1 99 ? -13.216 -10.184 -2.509 1.00 87.31 99 LEU A C 1
ATOM 743 O O . LEU A 1 99 ? -14.208 -10.752 -2.065 1.00 87.31 99 LEU A O 1
ATOM 747 N N . VAL A 1 100 ? -12.218 -10.834 -3.114 1.00 92.75 100 VAL A N 1
ATOM 748 C CA . VAL A 1 100 ? -12.266 -12.267 -3.448 1.00 92.75 100 VAL A CA 1
ATOM 749 C C . VAL A 1 100 ? -11.608 -13.144 -2.380 1.00 92.75 100 VAL A C 1
ATOM 751 O O . VAL A 1 100 ? -12.045 -14.269 -2.153 1.00 92.75 100 VAL A O 1
ATOM 754 N N . LEU A 1 101 ? -10.543 -12.668 -1.729 1.00 91.81 101 LEU A N 1
ATOM 755 C CA . LEU A 1 101 ? -9.714 -13.476 -0.832 1.00 91.81 101 LEU A CA 1
ATOM 756 C C . LEU A 1 101 ? -9.986 -13.174 0.643 1.00 91.81 101 LEU A C 1
ATOM 758 O O . LEU A 1 101 ? -10.403 -12.080 1.022 1.00 91.81 101 LEU A O 1
ATOM 762 N N . SER A 1 102 ? -9.655 -14.136 1.509 1.00 90.00 102 SER A N 1
ATOM 763 C CA . SER A 1 102 ? -9.681 -13.910 2.956 1.00 90.00 102 SER A CA 1
ATOM 764 C C . SER A 1 102 ? -8.667 -12.824 3.367 1.00 90.00 102 SER A C 1
ATOM 766 O O . SER A 1 102 ? -7.657 -12.635 2.682 1.00 90.00 102 SER A O 1
ATOM 768 N N . PRO A 1 103 ? -8.858 -12.127 4.507 1.00 85.25 103 PRO A N 1
ATOM 769 C CA . PRO A 1 103 ? -8.010 -10.996 4.898 1.00 85.25 103 PRO A CA 1
ATOM 770 C C . PRO A 1 103 ? -6.504 -11.298 4.946 1.00 85.25 103 PRO A C 1
ATOM 772 O O . PRO A 1 103 ? -5.694 -10.429 4.622 1.00 85.25 103 PRO A O 1
ATOM 775 N N . SER A 1 104 ? -6.115 -12.525 5.309 1.00 85.81 104 SER A N 1
ATOM 776 C CA . SER A 1 104 ? -4.709 -12.946 5.329 1.00 85.81 104 SER A CA 1
ATOM 777 C C . SER A 1 104 ? -4.117 -13.089 3.927 1.00 85.81 104 SER A C 1
ATOM 779 O O . SER A 1 104 ? -2.988 -12.661 3.687 1.00 85.81 104 SER A O 1
ATOM 781 N N . PHE A 1 105 ? -4.874 -13.662 2.988 1.00 90.69 105 PHE A N 1
ATOM 782 C CA . PHE A 1 105 ? -4.440 -13.815 1.599 1.00 90.69 105 PHE A CA 1
ATOM 783 C C . PHE A 1 105 ? -4.533 -12.496 0.833 1.00 90.69 105 PHE A C 1
ATOM 785 O O . PHE A 1 105 ? -3.656 -12.203 0.028 1.00 90.69 105 PHE A O 1
ATOM 792 N N . ALA A 1 106 ? -5.517 -11.650 1.138 1.00 89.44 106 ALA A N 1
ATOM 793 C CA . ALA A 1 106 ? -5.613 -10.297 0.602 1.00 89.44 106 ALA A CA 1
ATOM 794 C C . ALA A 1 106 ? -4.398 -9.442 1.000 1.00 89.44 106 ALA A C 1
ATOM 796 O O . ALA A 1 106 ? -3.863 -8.716 0.168 1.00 89.44 106 ALA A O 1
ATOM 797 N N . ALA A 1 107 ? -3.900 -9.560 2.238 1.00 86.19 107 ALA A N 1
ATOM 798 C CA . ALA A 1 107 ? -2.676 -8.874 2.661 1.00 86.19 107 ALA A CA 1
ATOM 799 C C . ALA A 1 107 ? -1.431 -9.366 1.897 1.00 86.19 107 ALA A C 1
ATOM 801 O O . ALA A 1 107 ? -0.626 -8.548 1.449 1.00 86.19 107 ALA A O 1
ATOM 802 N N . ALA A 1 108 ? -1.300 -10.684 1.699 1.00 90.56 108 ALA A N 1
ATOM 803 C CA . ALA A 1 108 ? -0.234 -11.271 0.882 1.00 90.56 108 ALA A CA 1
ATOM 804 C C . ALA A 1 108 ? -0.323 -10.825 -0.584 1.00 90.56 108 ALA A C 1
ATOM 806 O O . ALA A 1 108 ? 0.667 -10.383 -1.165 1.00 90.56 108 ALA A O 1
ATOM 807 N N . SER A 1 109 ? -1.529 -10.848 -1.150 1.00 93.19 109 SER A N 1
ATOM 808 C CA . SER A 1 109 ? -1.812 -10.366 -2.497 1.00 93.19 109 SER A CA 1
ATOM 809 C C . SER A 1 109 ? -1.451 -8.887 -2.651 1.00 93.19 109 SER A C 1
ATOM 811 O O . SER A 1 109 ? -0.742 -8.516 -3.583 1.00 93.19 109 SER A O 1
ATOM 813 N N . LEU A 1 110 ? -1.856 -8.033 -1.711 1.00 88.75 110 LEU A N 1
ATOM 814 C CA . LEU A 1 110 ? -1.552 -6.606 -1.744 1.00 88.75 110 LEU A CA 1
ATOM 815 C C . LEU A 1 110 ? -0.037 -6.351 -1.670 1.00 88.75 110 LEU A C 1
ATOM 817 O O . LEU A 1 110 ? 0.487 -5.556 -2.447 1.00 88.75 110 LEU A O 1
ATOM 821 N N . CYS A 1 111 ? 0.675 -7.079 -0.807 1.00 87.88 111 CYS A N 1
ATOM 822 C CA . CYS A 1 111 ? 2.134 -7.044 -0.733 1.00 87.88 111 CYS A CA 1
ATOM 823 C C . CYS A 1 111 ? 2.794 -7.413 -2.072 1.00 87.88 111 CYS A C 1
ATOM 825 O O . CYS A 1 111 ? 3.619 -6.649 -2.578 1.00 87.88 111 CYS A O 1
ATOM 827 N N . GLY A 1 112 ? 2.390 -8.532 -2.677 1.00 91.19 112 GLY A N 1
ATOM 828 C CA . GLY A 1 112 ? 2.874 -8.931 -3.997 1.00 91.19 112 GLY A CA 1
ATOM 829 C C . GLY A 1 112 ? 2.553 -7.899 -5.079 1.00 91.19 112 GLY A C 1
ATOM 830 O O . GLY A 1 112 ? 3.404 -7.574 -5.902 1.00 91.19 112 GLY A O 1
ATOM 831 N N . SER A 1 113 ? 1.373 -7.274 -5.017 1.00 92.56 113 SER A N 1
ATOM 832 C CA . SER A 1 113 ? 0.983 -6.232 -5.969 1.00 92.56 113 SER A CA 1
ATOM 833 C C . SER A 1 113 ? 1.927 -5.023 -5.926 1.00 92.56 113 SER A C 1
ATOM 835 O O . SER A 1 113 ? 2.175 -4.414 -6.964 1.00 92.56 113 SER A O 1
ATOM 837 N N . PHE A 1 114 ? 2.490 -4.699 -4.755 1.00 87.81 114 PHE A N 1
ATOM 838 C CA . PHE A 1 114 ? 3.457 -3.612 -4.600 1.00 87.81 114 PHE A CA 1
ATOM 839 C C . PHE A 1 114 ? 4.830 -3.963 -5.154 1.00 87.81 114 PHE A C 1
ATOM 841 O O . PHE A 1 114 ? 5.437 -3.126 -5.817 1.00 87.81 114 PHE A O 1
ATOM 848 N N . ALA A 1 115 ? 5.290 -5.198 -4.946 1.00 88.25 115 ALA A N 1
ATOM 849 C CA . ALA A 1 115 ? 6.487 -5.712 -5.607 1.00 88.25 115 ALA A CA 1
ATOM 850 C C . ALA A 1 115 ? 6.357 -5.632 -7.142 1.00 88.25 115 ALA A C 1
ATOM 852 O O . ALA A 1 115 ? 7.293 -5.221 -7.829 1.00 88.25 115 ALA A O 1
ATOM 853 N N . GLY A 1 116 ? 5.163 -5.917 -7.671 1.00 89.62 116 GLY A N 1
ATOM 854 C CA . GLY A 1 116 ? 4.863 -5.837 -9.101 1.00 89.62 116 GLY A CA 1
ATOM 855 C C . GLY A 1 116 ? 4.926 -4.423 -9.692 1.00 89.62 116 GLY A C 1
ATOM 856 O O . GLY A 1 116 ? 5.073 -4.286 -10.904 1.00 89.62 116 GLY A O 1
ATOM 857 N N . MET A 1 117 ? 4.896 -3.354 -8.881 1.00 90.44 117 MET A N 1
ATOM 858 C CA . MET A 1 117 ? 5.079 -1.979 -9.383 1.00 90.44 117 MET A CA 1
ATOM 859 C C . MET A 1 117 ? 6.478 -1.731 -9.972 1.00 90.44 117 MET A C 1
ATOM 861 O O . MET A 1 117 ? 6.672 -0.789 -10.746 1.00 90.44 117 MET A O 1
ATOM 865 N N . SER A 1 118 ? 7.443 -2.603 -9.677 1.00 84.25 118 SER A N 1
ATOM 866 C CA . SER A 1 118 ? 8.785 -2.593 -10.269 1.00 84.25 118 SER A CA 1
ATOM 867 C C . SER A 1 118 ? 8.823 -3.162 -11.699 1.00 84.25 118 SER A C 1
ATOM 869 O O . SER A 1 118 ? 9.897 -3.444 -12.220 1.00 84.25 118 SER A O 1
ATOM 871 N N . ALA A 1 119 ? 7.673 -3.299 -12.371 1.00 80.88 119 ALA A N 1
ATOM 872 C CA . ALA A 1 119 ? 7.551 -3.917 -13.694 1.00 80.88 119 ALA A CA 1
ATOM 873 C C . ALA A 1 119 ? 8.445 -3.328 -14.789 1.00 80.88 119 ALA A C 1
ATOM 875 O O . ALA A 1 119 ? 8.909 -4.057 -15.658 1.00 80.88 119 ALA A O 1
ATOM 876 N N . HIS A 1 120 ? 8.735 -2.032 -14.714 1.00 81.69 120 HIS A N 1
ATOM 877 C CA . HIS A 1 120 ? 9.579 -1.320 -15.673 1.00 81.69 120 HIS A CA 1
ATOM 878 C C . HIS A 1 120 ? 11.061 -1.740 -15.636 1.00 81.69 120 HIS A C 1
ATOM 880 O O . HIS A 1 120 ? 11.818 -1.375 -16.529 1.00 81.69 120 HIS A O 1
ATOM 886 N N . ILE A 1 121 ? 11.489 -2.481 -14.609 1.00 82.88 121 ILE A N 1
ATOM 887 C CA . ILE A 1 121 ? 12.892 -2.876 -14.408 1.00 82.88 121 ILE A CA 1
ATOM 888 C C . ILE A 1 121 ? 13.091 -4.379 -14.206 1.00 82.88 121 ILE A C 1
ATOM 890 O O . ILE A 1 121 ? 14.243 -4.804 -14.122 1.00 82.88 121 ILE A O 1
ATOM 894 N N . ILE A 1 122 ? 12.014 -5.168 -14.120 1.00 85.12 122 ILE A N 1
ATOM 895 C CA . ILE A 1 122 ? 12.079 -6.606 -13.825 1.00 85.12 122 ILE A CA 1
ATOM 896 C C . ILE A 1 122 ? 11.380 -7.449 -14.890 1.00 85.12 122 ILE A C 1
ATOM 898 O O . ILE A 1 122 ? 10.377 -7.037 -15.473 1.00 85.12 122 ILE A O 1
ATOM 902 N N . THR A 1 123 ? 11.881 -8.665 -15.099 1.00 91.88 123 THR A N 1
ATOM 903 C CA . THR A 1 123 ? 11.225 -9.687 -15.930 1.00 91.88 123 THR A CA 1
ATOM 904 C C . THR A 1 123 ? 10.079 -10.372 -15.176 1.00 91.88 123 THR A C 1
ATOM 906 O O . THR A 1 123 ? 9.995 -10.299 -13.949 1.00 91.88 123 THR A O 1
ATOM 909 N N . ALA A 1 124 ? 9.209 -11.099 -15.887 1.00 90.19 124 ALA A N 1
ATOM 910 C CA . ALA A 1 124 ? 8.114 -11.854 -15.267 1.00 90.19 124 ALA A CA 1
ATOM 911 C C . ALA A 1 124 ? 8.607 -12.897 -14.239 1.00 90.19 124 ALA A C 1
ATOM 913 O O . ALA A 1 124 ? 8.016 -13.045 -13.170 1.00 90.19 124 ALA A O 1
ATOM 914 N N . GLN A 1 125 ? 9.727 -13.576 -14.519 1.00 91.19 125 GLN A N 1
ATOM 915 C CA . GLN A 1 125 ? 10.342 -14.525 -13.580 1.00 91.19 125 GLN A CA 1
ATOM 916 C C . GLN A 1 125 ? 10.848 -13.817 -12.315 1.00 91.19 125 GLN A C 1
ATOM 918 O O . GLN A 1 125 ? 10.602 -14.274 -11.201 1.00 91.19 125 GLN A O 1
ATOM 923 N N . GLN A 1 126 ? 11.502 -12.662 -12.469 1.00 88.94 126 GLN A N 1
ATOM 924 C CA . GLN A 1 126 ? 11.950 -11.848 -11.336 1.00 88.94 126 GLN A CA 1
ATOM 925 C C . GLN A 1 126 ? 10.770 -11.320 -10.511 1.00 88.94 126 GLN A C 1
ATOM 927 O O . GLN A 1 126 ? 10.854 -11.296 -9.285 1.00 88.94 126 GLN A O 1
ATOM 932 N N . ALA A 1 127 ? 9.657 -10.954 -11.155 1.00 89.00 127 ALA A N 1
ATOM 933 C CA . ALA A 1 127 ? 8.425 -10.573 -10.469 1.00 89.00 127 ALA A CA 1
ATOM 934 C C . ALA A 1 127 ? 7.879 -11.728 -9.611 1.00 89.00 127 ALA A C 1
ATOM 936 O O . ALA A 1 127 ? 7.549 -11.518 -8.442 1.00 89.00 127 ALA A O 1
ATOM 937 N N . ALA A 1 128 ? 7.858 -12.954 -10.144 1.00 91.19 128 ALA A N 1
ATOM 938 C CA . ALA A 1 128 ? 7.443 -14.139 -9.396 1.00 91.19 128 ALA A CA 1
ATOM 939 C C . ALA A 1 128 ? 8.315 -14.359 -8.147 1.00 91.19 128 ALA A C 1
ATOM 941 O O . ALA A 1 128 ? 7.785 -14.479 -7.041 1.00 91.19 128 ALA A O 1
ATOM 942 N N . TYR A 1 129 ? 9.646 -14.332 -8.296 1.00 89.38 129 TYR A N 1
ATOM 943 C CA . TYR A 1 129 ? 10.575 -14.489 -7.170 1.00 89.38 129 TYR A CA 1
ATOM 944 C C . TYR A 1 129 ? 10.437 -13.375 -6.130 1.00 89.38 129 TYR A C 1
ATOM 946 O O . TYR A 1 129 ? 10.451 -13.649 -4.930 1.00 89.38 129 TYR A O 1
ATOM 954 N N . LEU A 1 130 ? 10.243 -12.130 -6.568 1.00 88.38 130 LEU A N 1
ATOM 955 C CA . LEU A 1 130 ? 10.055 -10.997 -5.667 1.00 88.38 130 LEU A CA 1
ATOM 956 C C . LEU A 1 130 ? 8.745 -11.112 -4.875 1.00 88.38 130 LEU A C 1
ATOM 958 O O . LEU A 1 130 ? 8.718 -10.816 -3.681 1.00 88.38 130 LEU A O 1
ATOM 962 N N . GLY A 1 131 ? 7.671 -11.585 -5.513 1.00 90.44 131 GLY A N 1
ATOM 963 C CA . GLY A 1 131 ? 6.402 -11.855 -4.840 1.00 90.44 131 GLY A CA 1
ATOM 964 C C . GLY A 1 131 ? 6.497 -13.016 -3.846 1.00 90.44 131 GLY A C 1
ATOM 965 O O . GLY A 1 131 ? 6.013 -12.885 -2.721 1.00 90.44 131 GLY A O 1
ATOM 966 N N . LEU A 1 132 ? 7.191 -14.107 -4.203 1.00 90.81 132 LEU A N 1
ATOM 967 C CA . LEU A 1 132 ? 7.475 -15.217 -3.282 1.00 90.81 132 LEU A CA 1
ATOM 968 C C . LEU A 1 132 ? 8.254 -14.739 -2.048 1.00 90.81 132 LEU A C 1
ATOM 970 O O . LEU A 1 132 ? 7.867 -15.045 -0.919 1.00 90.81 132 LEU A O 1
ATOM 974 N N . ALA A 1 133 ? 9.312 -13.949 -2.253 1.00 87.94 133 ALA A N 1
ATOM 975 C CA . ALA A 1 133 ? 10.102 -13.373 -1.170 1.00 87.94 133 ALA A CA 1
ATOM 976 C C . ALA A 1 133 ? 9.266 -12.427 -0.291 1.00 87.94 133 ALA A C 1
ATOM 978 O O . ALA A 1 133 ? 9.326 -12.510 0.934 1.00 87.94 133 ALA A O 1
ATOM 979 N N . GLY A 1 134 ? 8.432 -11.573 -0.895 1.00 85.56 134 GLY A N 1
ATOM 980 C CA . GLY A 1 134 ? 7.527 -10.678 -0.167 1.00 85.56 134 GLY A CA 1
ATOM 981 C C . GLY A 1 134 ? 6.520 -11.430 0.709 1.00 85.56 134 GLY A C 1
ATOM 982 O O . GLY A 1 134 ? 6.312 -11.064 1.866 1.00 85.56 134 GLY A O 1
ATOM 983 N N . GLY A 1 135 ? 5.947 -12.523 0.198 1.00 87.81 135 GLY A N 1
ATOM 984 C CA . GLY A 1 135 ? 5.049 -13.389 0.965 1.00 87.81 135 GLY A CA 1
ATOM 985 C C . GLY A 1 135 ? 5.742 -14.109 2.127 1.00 87.81 135 GLY A C 1
ATOM 986 O O . GLY A 1 135 ? 5.178 -14.177 3.221 1.00 87.81 135 GLY A O 1
ATOM 987 N N . LEU A 1 136 ? 6.985 -14.561 1.930 1.00 87.62 136 LEU A N 1
ATOM 988 C CA . LEU A 1 136 ? 7.805 -15.159 2.988 1.00 87.62 136 LEU A CA 1
ATOM 989 C C . LEU A 1 136 ? 8.115 -14.144 4.098 1.00 87.62 136 LEU A C 1
ATOM 991 O O . LEU A 1 136 ? 7.924 -14.439 5.276 1.00 87.62 136 LEU A O 1
ATOM 995 N N . VAL A 1 137 ? 8.533 -12.929 3.731 1.00 86.25 137 VAL A N 1
ATOM 996 C CA . VAL A 1 137 ? 8.794 -11.847 4.694 1.00 86.25 137 VAL A CA 1
ATOM 997 C C . VAL A 1 137 ? 7.522 -11.498 5.466 1.00 86.25 137 VAL A C 1
ATOM 999 O O . VAL A 1 137 ? 7.562 -11.402 6.691 1.00 86.25 137 VAL A O 1
ATOM 1002 N N . LEU A 1 138 ? 6.380 -11.364 4.780 1.00 86.25 138 LEU A N 1
ATOM 1003 C CA . LEU A 1 138 ? 5.084 -11.111 5.418 1.00 86.25 138 LEU A CA 1
ATOM 1004 C C . LEU A 1 138 ? 4.740 -12.190 6.452 1.00 86.25 138 LEU A C 1
ATOM 1006 O O . LEU A 1 138 ? 4.226 -11.856 7.521 1.00 86.25 138 LEU A O 1
ATOM 1010 N N . TYR A 1 139 ? 5.014 -13.454 6.129 1.00 86.81 139 TYR A N 1
ATOM 1011 C CA . TYR A 1 139 ? 4.774 -14.586 7.014 1.00 86.81 139 TYR A CA 1
ATOM 1012 C C . TYR A 1 139 ? 5.667 -14.562 8.258 1.00 86.81 139 TYR A C 1
ATOM 1014 O O . TYR A 1 139 ? 5.152 -14.684 9.366 1.00 86.81 139 TYR A O 1
ATOM 1022 N N . VAL A 1 140 ? 6.979 -14.360 8.097 1.00 86.00 140 VAL A N 1
ATOM 1023 C CA . VAL A 1 140 ? 7.911 -14.248 9.235 1.00 86.00 140 VAL A CA 1
ATOM 1024 C C . VAL A 1 140 ? 7.473 -13.106 10.155 1.00 86.00 140 VAL A C 1
ATOM 1026 O O . VAL A 1 140 ? 7.432 -13.241 11.376 1.00 86.00 140 VAL A O 1
ATOM 1029 N N . TRP A 1 141 ? 7.048 -11.996 9.561 1.00 84.75 141 TRP A N 1
ATOM 1030 C CA . TRP A 1 141 ? 6.544 -10.838 10.289 1.00 84.75 141 TRP A CA 1
ATOM 1031 C C . TRP A 1 141 ? 5.237 -11.123 11.051 1.00 84.75 141 TRP A C 1
ATOM 1033 O O . TRP A 1 141 ? 5.059 -10.638 12.169 1.00 84.75 141 TRP A O 1
ATOM 1043 N N . ASP A 1 142 ? 4.334 -11.921 10.466 1.00 83.75 142 ASP A N 1
ATOM 1044 C CA . ASP A 1 142 ? 3.124 -12.428 11.135 1.00 83.75 142 ASP A CA 1
ATOM 1045 C C . ASP A 1 142 ? 3.468 -13.322 12.326 1.00 83.75 142 ASP A C 1
ATOM 1047 O O . ASP A 1 142 ? 2.871 -13.184 13.395 1.00 83.75 142 ASP A O 1
ATOM 1051 N N . ALA A 1 143 ? 4.430 -14.228 12.146 1.00 84.31 143 ALA A N 1
ATOM 1052 C CA . ALA A 1 143 ? 4.849 -15.161 13.184 1.00 84.31 143 ALA A CA 1
ATOM 1053 C C . ALA A 1 143 ? 5.383 -14.418 14.419 1.00 84.31 143 ALA A C 1
ATOM 1055 O O . ALA A 1 143 ? 5.046 -14.773 15.545 1.00 84.31 143 ALA A O 1
ATOM 1056 N N . HIS A 1 144 ? 6.119 -13.321 14.214 1.00 83.44 144 HIS A N 1
ATOM 1057 C CA . HIS A 1 144 ? 6.623 -12.467 15.294 1.00 83.44 144 HIS A CA 1
ATOM 1058 C C . HIS A 1 144 ? 5.619 -11.418 15.804 1.00 83.44 144 HIS A C 1
ATOM 1060 O O . HIS A 1 144 ? 5.985 -10.590 16.637 1.00 83.44 144 HIS A O 1
ATOM 1066 N N . GLN A 1 145 ? 4.371 -11.413 15.312 1.00 80.75 145 GLN A N 1
ATOM 1067 C CA . GLN A 1 145 ? 3.334 -10.426 15.663 1.00 80.75 145 GLN A CA 1
ATOM 1068 C C . GLN A 1 145 ? 3.795 -8.964 15.504 1.00 80.75 145 GLN A C 1
ATOM 1070 O O . GLN A 1 145 ? 3.266 -8.043 16.137 1.00 80.75 145 GLN A O 1
ATOM 1075 N N . PHE A 1 146 ? 4.781 -8.716 14.643 1.00 70.69 146 PHE A N 1
ATOM 1076 C CA . PHE A 1 146 ? 5.406 -7.407 14.557 1.00 70.69 146 PHE A CA 1
ATOM 1077 C C . PHE A 1 146 ? 4.431 -6.436 13.869 1.00 70.69 146 PHE A C 1
ATOM 1079 O O . PHE A 1 146 ? 3.949 -6.674 12.763 1.00 70.69 146 PHE A O 1
ATOM 1086 N N . GLN A 1 147 ? 4.088 -5.326 14.529 1.00 63.97 147 GLN A N 1
ATOM 1087 C CA . GLN A 1 147 ? 3.169 -4.302 13.996 1.00 63.97 147 GLN A CA 1
ATOM 1088 C C . GLN A 1 147 ? 1.784 -4.828 13.544 1.00 63.97 147 GLN A C 1
ATOM 1090 O O . GLN A 1 147 ? 1.195 -4.307 12.590 1.00 63.97 147 GLN A O 1
ATOM 1095 N N . MET A 1 148 ? 1.230 -5.834 14.229 1.00 62.91 148 MET A N 1
ATOM 1096 C CA . MET A 1 148 ? -0.132 -6.307 13.953 1.00 62.91 148 MET A CA 1
ATOM 1097 C C . MET A 1 148 ? -1.146 -5.157 14.046 1.00 62.91 148 MET A C 1
ATOM 1099 O O . MET A 1 148 ? -1.158 -4.387 15.005 1.00 62.91 148 MET A O 1
ATOM 1103 N N . GLY A 1 149 ? -1.967 -5.003 13.003 1.00 59.03 149 GLY A N 1
ATOM 1104 C CA . GLY A 1 149 ? -2.991 -3.957 12.928 1.00 59.03 149 GLY A CA 1
ATOM 1105 C C . GLY A 1 149 ? -2.522 -2.556 12.542 1.00 59.03 149 GLY A C 1
ATOM 1106 O O . GLY A 1 149 ? -3.351 -1.654 12.438 1.00 59.03 149 GLY A O 1
ATOM 1107 N N . LYS A 1 150 ? -1.223 -2.347 12.297 1.00 59.41 150 LYS A N 1
ATOM 1108 C CA . LYS A 1 150 ? -0.694 -1.052 11.852 1.00 59.41 150 LYS A CA 1
ATOM 1109 C C . LYS A 1 150 ? -0.472 -1.051 10.347 1.00 59.41 150 LYS A C 1
ATOM 1111 O O . LYS A 1 150 ? 0.145 -1.956 9.789 1.00 59.41 150 LYS A O 1
ATOM 1116 N N . GLY A 1 151 ? -0.918 0.014 9.682 1.00 57.31 151 GLY A N 1
ATOM 1117 C CA . GLY A 1 151 ? -0.842 0.083 8.223 1.00 57.31 151 GLY A CA 1
ATOM 1118 C C . GLY A 1 151 ? 0.534 0.128 7.616 1.00 57.31 151 GLY A C 1
ATOM 1119 O O . GLY A 1 151 ? 0.721 -0.291 6.477 1.00 57.31 151 GLY A O 1
ATOM 1120 N N . GLY A 1 152 ? 1.511 0.543 8.407 1.00 61.28 152 GLY A N 1
ATOM 1121 C CA . GLY A 1 152 ? 2.884 0.545 7.956 1.00 61.28 152 GLY A CA 1
ATOM 1122 C C . GLY A 1 152 ? 3.476 -0.848 7.770 1.00 61.28 152 GLY A C 1
ATOM 1123 O O . GLY A 1 152 ? 4.489 -0.950 7.098 1.00 61.28 152 GLY A O 1
ATOM 1124 N N . ARG A 1 153 ? 2.824 -1.926 8.231 1.00 70.50 153 ARG A N 1
ATOM 1125 C CA . ARG A 1 153 ? 3.285 -3.297 7.974 1.00 70.50 153 ARG A CA 1
ATOM 1126 C C . ARG A 1 153 ? 3.416 -3.594 6.476 1.00 70.50 153 ARG A C 1
ATOM 1128 O O . ARG A 1 153 ? 4.420 -4.145 6.038 1.00 70.50 153 ARG A O 1
ATOM 1135 N N . LEU A 1 154 ? 2.432 -3.178 5.681 1.00 68.38 154 LEU A N 1
ATOM 1136 C CA . LEU A 1 154 ? 2.453 -3.346 4.224 1.00 68.38 154 LEU A CA 1
ATOM 1137 C C . LEU A 1 154 ? 3.546 -2.491 3.567 1.00 68.38 154 LEU A C 1
ATOM 1139 O O . LEU A 1 154 ? 4.220 -2.949 2.646 1.00 68.38 154 LEU A O 1
ATOM 1143 N N . GLY A 1 155 ? 3.752 -1.270 4.072 1.00 68.31 155 GLY A N 1
ATOM 1144 C CA . GLY A 1 155 ? 4.825 -0.380 3.627 1.00 68.31 155 GLY A CA 1
ATOM 1145 C C . GLY A 1 155 ? 6.214 -0.938 3.917 1.00 68.31 155 GLY A C 1
ATOM 1146 O O . GLY A 1 155 ? 7.065 -0.920 3.035 1.00 68.31 155 GLY A O 1
ATOM 1147 N N . THR A 1 156 ? 6.420 -1.510 5.102 1.00 69.81 156 THR A N 1
ATOM 1148 C CA . THR A 1 156 ? 7.684 -2.141 5.490 1.00 69.81 156 THR A CA 1
ATOM 1149 C C . THR A 1 156 ? 8.028 -3.323 4.594 1.00 69.81 156 THR A C 1
ATOM 1151 O O . THR A 1 156 ? 9.183 -3.484 4.214 1.00 69.81 156 THR A O 1
ATOM 1154 N N . ILE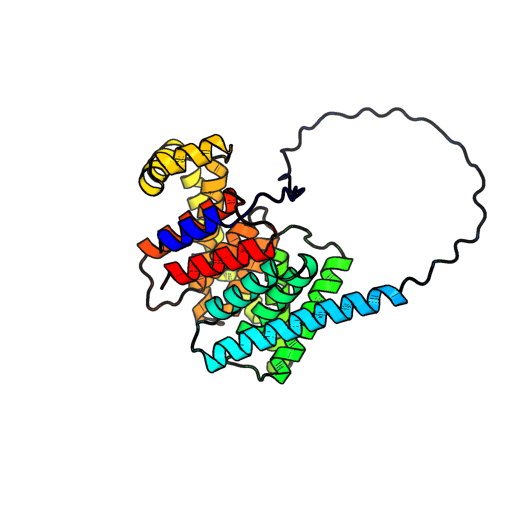 A 1 157 ? 7.040 -4.123 4.190 1.00 76.06 157 ILE A N 1
ATOM 1155 C CA . ILE A 1 157 ? 7.299 -5.276 3.321 1.00 76.06 157 ILE A CA 1
ATOM 1156 C C . ILE A 1 157 ? 7.560 -4.829 1.882 1.00 76.06 157 ILE A C 1
ATOM 1158 O O . ILE A 1 157 ? 8.479 -5.337 1.245 1.00 76.06 157 ILE A O 1
ATOM 1162 N N . ALA A 1 158 ? 6.820 -3.833 1.383 1.00 71.12 158 ALA A N 1
ATOM 1163 C CA . ALA A 1 158 ? 7.124 -3.216 0.092 1.00 71.12 158 ALA A CA 1
ATOM 1164 C C . ALA A 1 158 ? 8.536 -2.599 0.083 1.00 71.12 158 ALA A C 1
ATOM 1166 O O . ALA A 1 158 ? 9.283 -2.756 -0.884 1.00 71.12 158 ALA A O 1
ATOM 1167 N N . PHE A 1 159 ? 8.934 -1.956 1.184 1.00 75.56 159 PHE A N 1
ATOM 1168 C CA . PHE A 1 159 ? 10.282 -1.431 1.373 1.00 75.56 159 PHE A CA 1
ATOM 1169 C C . PHE A 1 159 ? 11.331 -2.544 1.375 1.00 75.56 159 PHE A C 1
ATOM 1171 O O . PHE A 1 159 ? 12.285 -2.470 0.605 1.00 75.56 159 PHE A O 1
ATOM 1178 N N . ALA A 1 160 ? 11.133 -3.600 2.166 1.00 77.06 160 ALA A N 1
ATOM 1179 C CA . ALA A 1 160 ? 12.036 -4.746 2.234 1.00 77.06 160 ALA A CA 1
ATOM 1180 C C . ALA A 1 160 ? 12.194 -5.438 0.870 1.00 77.06 160 ALA A C 1
ATOM 1182 O O . ALA A 1 160 ? 13.314 -5.738 0.463 1.00 77.06 160 ALA A O 1
ATOM 1183 N N . GLY A 1 161 ? 11.099 -5.617 0.125 1.00 71.75 161 GLY A N 1
ATOM 1184 C CA . GLY A 1 161 ? 11.135 -6.162 -1.233 1.00 71.75 161 GLY A CA 1
ATOM 1185 C C . GLY A 1 161 ? 11.963 -5.293 -2.183 1.00 71.75 161 GLY A C 1
ATOM 1186 O O . GLY A 1 161 ? 12.857 -5.792 -2.865 1.00 71.75 161 GLY A O 1
ATOM 1187 N N . ASN A 1 162 ? 11.749 -3.975 -2.174 1.00 73.69 162 ASN A N 1
ATOM 1188 C CA . ASN A 1 162 ? 12.545 -3.050 -2.986 1.00 73.69 162 ASN A CA 1
ATOM 1189 C C . ASN A 1 162 ? 14.024 -3.018 -2.578 1.00 73.69 162 ASN A C 1
ATOM 1191 O O . ASN A 1 162 ? 14.894 -2.929 -3.442 1.00 73.69 162 ASN A O 1
ATOM 1195 N N . MET A 1 163 ? 14.322 -3.119 -1.281 1.00 73.56 163 MET A N 1
ATOM 1196 C CA . MET A 1 163 ? 15.688 -3.217 -0.757 1.00 73.56 163 MET A CA 1
ATOM 1197 C C . MET A 1 163 ? 16.379 -4.501 -1.198 1.00 73.56 163 MET A C 1
ATOM 1199 O O . MET A 1 163 ? 17.535 -4.451 -1.619 1.00 73.56 163 MET A O 1
ATOM 1203 N N . MET A 1 164 ? 15.675 -5.633 -1.148 1.00 75.25 164 MET A N 1
ATOM 1204 C CA . MET A 1 164 ? 16.182 -6.921 -1.611 1.00 75.25 164 MET A CA 1
ATOM 1205 C C . MET A 1 164 ? 16.495 -6.861 -3.106 1.00 75.25 164 MET A C 1
ATOM 1207 O O . MET A 1 164 ? 17.612 -7.173 -3.509 1.00 75.25 164 MET A O 1
ATOM 1211 N N . TYR A 1 165 ? 15.559 -6.368 -3.918 1.00 76.50 165 TYR A N 1
ATOM 1212 C CA . TYR A 1 165 ? 15.783 -6.179 -5.350 1.00 76.50 165 TYR A CA 1
ATOM 1213 C C . TYR A 1 165 ? 16.971 -5.243 -5.637 1.00 76.50 165 TYR A C 1
ATOM 1215 O O . TYR A 1 165 ? 17.839 -5.561 -6.451 1.00 76.50 165 TYR A O 1
ATOM 1223 N N . TYR A 1 166 ? 17.052 -4.103 -4.944 1.00 76.00 166 TYR A N 1
ATOM 1224 C CA . TYR A 1 166 ? 18.147 -3.154 -5.135 1.00 76.00 166 TYR A CA 1
ATOM 1225 C C . TYR A 1 166 ? 19.505 -3.762 -4.761 1.00 76.00 166 TYR A C 1
ATOM 1227 O O . TYR A 1 166 ? 20.476 -3.577 -5.497 1.00 76.00 166 TYR A O 1
ATOM 1235 N N . SER A 1 167 ? 19.554 -4.512 -3.655 1.00 75.12 167 SER A N 1
ATOM 1236 C CA . SER A 1 167 ? 20.748 -5.226 -3.186 1.00 75.12 167 SER A CA 1
ATOM 1237 C C . SER A 1 167 ? 21.212 -6.275 -4.195 1.00 75.12 167 SER A C 1
ATOM 1239 O O . SER A 1 167 ? 22.401 -6.330 -4.499 1.00 75.12 167 SER A O 1
ATOM 1241 N N . LEU A 1 168 ? 20.277 -7.048 -4.764 1.00 76.00 168 LEU A N 1
ATOM 1242 C CA . LEU A 1 168 ? 20.567 -8.045 -5.799 1.00 76.00 168 LEU A CA 1
ATO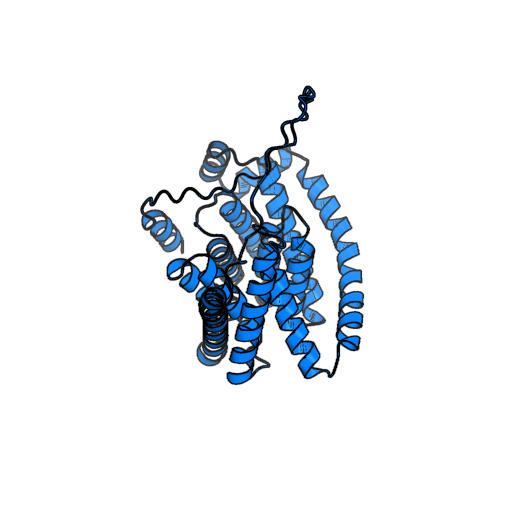M 1243 C C . LEU A 1 168 ? 21.144 -7.406 -7.068 1.00 76.00 168 LEU A C 1
ATOM 1245 O O . LEU A 1 168 ? 22.037 -7.972 -7.688 1.00 76.00 168 LEU A O 1
ATOM 1249 N N . ARG A 1 169 ? 20.670 -6.212 -7.444 1.00 76.56 169 ARG A N 1
ATOM 1250 C CA . ARG A 1 169 ? 21.139 -5.510 -8.648 1.00 76.56 169 ARG A CA 1
ATOM 1251 C C . ARG A 1 169 ? 22.498 -4.823 -8.480 1.00 76.56 169 ARG A C 1
ATOM 1253 O O . ARG A 1 169 ? 23.230 -4.718 -9.456 1.00 76.56 169 ARG A O 1
ATOM 1260 N N . HIS A 1 170 ? 22.822 -4.330 -7.283 1.00 77.19 170 HIS A N 1
ATOM 1261 C CA . HIS A 1 170 ? 24.027 -3.517 -7.038 1.00 77.19 170 HIS A CA 1
ATOM 1262 C C . HIS A 1 170 ? 25.120 -4.241 -6.237 1.00 77.19 170 HIS A C 1
ATOM 1264 O O . HIS A 1 170 ? 26.078 -3.603 -5.808 1.00 77.19 170 HIS A O 1
ATOM 1270 N N . GLY A 1 171 ? 24.994 -5.554 -6.028 1.00 70.69 171 GLY A N 1
ATOM 1271 C CA . GLY A 1 171 ? 26.064 -6.372 -5.454 1.00 70.69 171 GLY A CA 1
ATOM 1272 C C . GLY A 1 171 ? 26.351 -6.131 -3.967 1.00 70.69 171 GLY A C 1
ATOM 1273 O O . GLY A 1 171 ? 27.461 -6.407 -3.523 1.00 70.69 171 GLY A O 1
ATOM 1274 N N . GLY A 1 172 ? 25.388 -5.627 -3.180 1.00 66.06 172 GLY A N 1
ATOM 1275 C CA . GLY A 1 172 ? 25.528 -5.569 -1.718 1.00 66.06 172 GLY A CA 1
ATOM 1276 C C . GLY A 1 172 ? 24.755 -4.455 -0.987 1.00 66.06 172 GLY A C 1
ATOM 1277 O O . GLY A 1 172 ? 24.125 -3.603 -1.615 1.00 66.06 172 GLY A O 1
ATOM 1278 N N . PRO A 1 173 ? 24.807 -4.445 0.363 1.00 63.94 173 PRO A N 1
ATOM 1279 C CA . PRO A 1 173 ? 24.053 -3.524 1.227 1.00 63.94 173 PRO A CA 1
ATOM 1280 C C . PRO A 1 173 ? 24.697 -2.135 1.417 1.00 63.94 173 PRO A C 1
ATOM 1282 O O . PRO A 1 173 ? 24.042 -1.203 1.887 1.00 63.94 173 PRO A O 1
ATOM 1285 N N . SER A 1 174 ? 25.967 -1.943 1.050 1.00 59.94 174 SER A N 1
ATOM 1286 C CA . SER A 1 174 ? 26.676 -0.665 1.242 1.00 59.94 174 SER A CA 1
ATOM 1287 C C . SER A 1 174 ? 26.086 0.539 0.472 1.00 59.94 174 SER A C 1
ATOM 1289 O O . SER A 1 174 ? 25.993 1.618 1.069 1.00 59.94 174 SER A O 1
ATOM 1291 N N . PRO A 1 175 ? 25.607 0.428 -0.788 1.00 64.44 175 PRO A N 1
ATOM 1292 C CA . PRO A 1 175 ? 24.917 1.534 -1.462 1.00 64.44 175 PRO A CA 1
ATOM 1293 C C . PRO A 1 175 ? 23.516 1.800 -0.895 1.00 64.44 175 PRO A C 1
ATOM 1295 O O . PRO A 1 175 ? 23.032 2.930 -0.965 1.00 64.44 175 PRO A O 1
ATOM 1298 N N . VAL A 1 176 ? 22.877 0.784 -0.308 1.00 62.88 176 VAL A N 1
ATOM 1299 C CA . VAL A 1 176 ? 21.556 0.900 0.320 1.00 62.88 176 VAL A CA 1
ATOM 1300 C C . VAL A 1 176 ? 21.621 1.793 1.553 1.00 62.88 176 VAL A C 1
ATOM 1302 O O . VAL A 1 176 ? 20.821 2.719 1.676 1.00 62.88 176 VAL A O 1
ATOM 1305 N N . LEU A 1 177 ? 22.599 1.561 2.433 1.00 65.38 177 LEU A N 1
ATOM 1306 C CA . LEU A 1 177 ? 22.743 2.335 3.666 1.00 65.38 177 LEU A CA 1
ATOM 1307 C C . LEU A 1 177 ? 23.033 3.812 3.360 1.00 65.38 177 LEU A C 1
ATOM 1309 O O . LEU A 1 177 ? 22.392 4.701 3.916 1.00 65.38 177 LEU A O 1
ATOM 1313 N N . LYS A 1 178 ? 23.935 4.077 2.403 1.00 67.75 178 LYS A N 1
ATOM 1314 C CA . LYS A 1 178 ? 24.232 5.442 1.937 1.00 67.75 178 LYS A CA 1
ATOM 1315 C C . LYS A 1 178 ? 23.000 6.126 1.342 1.00 67.75 178 LYS A C 1
ATOM 1317 O O . LYS A 1 178 ? 22.754 7.290 1.647 1.00 67.75 178 LYS A O 1
ATOM 1322 N N . ALA A 1 179 ? 22.206 5.415 0.535 1.00 63.97 179 ALA A N 1
ATOM 1323 C CA . ALA A 1 179 ? 20.952 5.946 0.004 1.00 63.97 179 ALA A CA 1
ATOM 1324 C C . ALA A 1 179 ? 19.945 6.250 1.123 1.00 63.97 179 ALA A C 1
ATOM 1326 O O . ALA A 1 179 ? 19.303 7.296 1.094 1.00 63.97 179 ALA A O 1
ATOM 1327 N N . LEU A 1 180 ? 19.845 5.389 2.139 1.00 66.44 180 LEU A N 1
ATOM 1328 C CA . LEU A 1 180 ? 18.969 5.608 3.286 1.00 66.44 180 LEU A CA 1
ATOM 1329 C C . LEU A 1 180 ? 19.338 6.900 4.030 1.00 66.44 180 LEU A C 1
ATOM 1331 O O . LEU A 1 180 ? 18.486 7.772 4.192 1.00 66.44 180 LEU A O 1
ATOM 1335 N N . PHE A 1 181 ? 20.614 7.070 4.393 1.00 67.62 181 PHE A N 1
ATOM 1336 C CA . PHE A 1 181 ? 21.098 8.265 5.093 1.00 67.62 181 PHE A CA 1
ATOM 1337 C C . PHE A 1 181 ? 20.870 9.552 4.295 1.00 67.62 181 PHE A C 1
ATOM 1339 O O . PHE A 1 181 ? 20.381 10.535 4.849 1.00 67.62 181 PHE A O 1
ATOM 1346 N N . HIS A 1 182 ? 21.129 9.536 2.985 1.00 66.38 182 HIS A N 1
ATOM 1347 C CA . HIS A 1 182 ? 20.903 10.705 2.131 1.00 66.38 182 HIS A CA 1
ATOM 1348 C C . HIS A 1 182 ? 19.430 11.090 1.981 1.00 66.38 182 HIS A C 1
ATOM 1350 O O . HIS A 1 182 ? 19.132 12.233 1.648 1.00 66.38 182 HIS A O 1
ATOM 1356 N N . THR A 1 183 ? 18.511 10.147 2.196 1.00 61.16 183 THR A N 1
ATOM 1357 C CA . THR A 1 183 ? 17.077 10.414 2.048 1.00 61.16 183 THR A CA 1
ATOM 1358 C C . THR A 1 183 ? 16.394 10.727 3.373 1.00 61.16 183 THR A C 1
ATOM 1360 O O . THR A 1 183 ? 15.304 11.288 3.372 1.00 61.16 183 THR A O 1
ATOM 1363 N N . LEU A 1 184 ? 17.044 10.444 4.505 1.00 62.69 184 LEU A N 1
ATOM 1364 C CA . LEU A 1 184 ? 16.573 10.839 5.833 1.00 62.69 184 LEU A CA 1
ATOM 1365 C C . LEU A 1 184 ? 16.827 12.326 6.139 1.00 62.69 184 LEU A C 1
ATOM 1367 O O . LEU A 1 184 ? 16.056 12.923 6.887 1.00 62.69 184 LEU A O 1
ATOM 1371 N N . THR A 1 185 ? 17.841 12.953 5.533 1.00 63.31 185 THR A N 1
ATOM 1372 C CA . THR A 1 185 ? 18.166 14.377 5.748 1.00 63.31 185 THR A CA 1
ATOM 1373 C C . THR A 1 185 ? 17.068 15.365 5.325 1.00 63.31 185 THR A C 1
ATOM 1375 O O . THR A 1 185 ? 16.811 16.289 6.091 1.00 63.31 185 THR A O 1
ATOM 1378 N N . PRO A 1 186 ? 16.349 15.219 4.190 1.00 58.62 186 PRO A N 1
ATOM 1379 C CA . PRO A 1 186 ? 15.207 16.089 3.910 1.00 58.62 186 PRO A CA 1
ATOM 1380 C C . PRO A 1 186 ? 14.008 15.780 4.814 1.00 58.62 186 PRO A C 1
ATOM 1382 O O . PRO A 1 186 ? 13.236 16.683 5.124 1.00 58.62 186 PRO A O 1
ATOM 1385 N N . VAL A 1 187 ? 13.837 14.531 5.265 1.00 57.72 187 VAL A N 1
ATOM 1386 C CA . VAL A 1 187 ? 12.675 14.118 6.072 1.00 57.72 187 VAL A CA 1
ATOM 1387 C C . VAL A 1 187 ? 12.624 14.869 7.406 1.00 57.72 187 VAL A C 1
ATOM 1389 O O . VAL A 1 187 ? 11.535 15.244 7.839 1.00 57.72 187 VAL A O 1
ATOM 1392 N N . THR A 1 188 ? 13.771 15.172 8.019 1.00 57.81 188 THR A N 1
ATOM 1393 C CA . THR A 1 188 ? 13.840 15.928 9.284 1.00 57.81 188 THR A CA 1
ATOM 1394 C C . THR A 1 188 ? 13.463 17.407 9.140 1.00 57.81 188 THR A C 1
ATOM 1396 O O . THR A 1 188 ? 12.933 17.991 10.080 1.00 57.81 188 THR A O 1
ATOM 1399 N N . ALA A 1 189 ? 13.651 18.027 7.972 1.00 59.66 189 ALA A N 1
ATOM 1400 C CA . ALA A 1 189 ? 13.169 19.391 7.730 1.00 59.66 189 ALA A CA 1
ATOM 1401 C C . ALA A 1 189 ? 11.631 19.437 7.617 1.00 59.66 189 ALA A C 1
ATOM 1403 O O . ALA A 1 189 ? 10.976 20.376 8.073 1.00 59.66 189 ALA A O 1
ATOM 1404 N N . TRP A 1 190 ? 11.030 18.385 7.057 1.00 62.09 190 TRP A N 1
ATOM 1405 C CA . TRP A 1 190 ? 9.579 18.285 6.892 1.00 62.09 190 TRP A CA 1
ATOM 1406 C C . TRP A 1 190 ? 8.841 17.900 8.174 1.00 62.09 190 TRP A C 1
ATOM 1408 O O . TRP A 1 190 ? 7.672 18.260 8.308 1.00 62.09 190 TRP A O 1
ATOM 1418 N N . THR A 1 191 ? 9.481 17.227 9.136 1.00 57.50 191 THR A N 1
ATOM 1419 C CA . THR A 1 191 ? 8.855 16.972 10.445 1.00 57.50 191 THR A CA 1
ATOM 1420 C C . THR A 1 191 ? 8.595 18.271 11.208 1.00 57.50 191 THR A C 1
ATOM 1422 O O . THR A 1 191 ? 7.553 18.385 11.853 1.00 57.50 191 THR A O 1
ATOM 1425 N N . ALA A 1 192 ? 9.459 19.282 11.064 1.00 59.28 192 ALA A N 1
ATOM 1426 C CA . ALA A 1 192 ? 9.226 20.615 11.621 1.00 59.28 192 ALA A CA 1
ATOM 1427 C C . ALA A 1 192 ? 8.018 21.310 10.963 1.00 59.28 192 ALA A C 1
ATOM 1429 O O . ALA A 1 192 ? 7.129 21.798 11.659 1.00 59.28 192 ALA A O 1
ATOM 1430 N N . ALA A 1 193 ? 7.914 21.268 9.629 1.00 60.53 193 ALA A N 1
ATOM 1431 C CA . ALA A 1 193 ? 6.761 21.817 8.906 1.00 60.53 193 ALA A CA 1
ATOM 1432 C C . ALA A 1 193 ? 5.450 21.072 9.229 1.00 60.53 193 ALA A C 1
ATOM 1434 O O . ALA A 1 193 ? 4.389 21.685 9.363 1.00 60.53 193 ALA A O 1
ATOM 1435 N N . ALA A 1 194 ? 5.520 19.750 9.407 1.00 59.94 194 ALA A N 1
ATOM 1436 C CA . ALA A 1 194 ? 4.394 18.935 9.845 1.00 59.94 194 ALA A CA 1
ATOM 1437 C C . ALA A 1 194 ? 3.932 19.332 11.252 1.00 59.94 194 ALA A C 1
ATOM 1439 O O . ALA A 1 194 ? 2.734 19.486 11.476 1.00 59.94 194 ALA A O 1
ATOM 1440 N N . ALA A 1 195 ? 4.864 19.572 12.180 1.00 61.47 195 ALA A N 1
ATOM 1441 C CA . ALA A 1 195 ? 4.546 20.053 13.521 1.00 61.47 195 ALA A CA 1
ATOM 1442 C C . ALA A 1 195 ? 3.856 21.430 13.490 1.00 61.47 195 ALA A C 1
ATOM 1444 O O . ALA A 1 195 ? 2.876 21.644 14.206 1.00 61.47 195 ALA A O 1
ATOM 1445 N N . SER A 1 196 ? 4.283 22.338 12.604 1.00 66.75 196 SER A N 1
ATOM 1446 C CA . SER A 1 196 ? 3.612 23.630 12.399 1.00 66.75 196 SER A CA 1
ATOM 1447 C C . SER A 1 196 ? 2.192 23.475 11.841 1.00 66.75 196 SER A C 1
ATOM 1449 O O . SER A 1 196 ? 1.273 24.145 12.311 1.00 66.75 196 SER A O 1
ATOM 1451 N N . LEU A 1 197 ? 1.973 22.558 10.891 1.00 65.56 197 LEU A N 1
ATOM 1452 C CA . LEU A 1 197 ? 0.638 22.263 10.351 1.00 65.56 197 LEU A CA 1
ATOM 1453 C C . LEU A 1 197 ? -0.291 21.645 11.403 1.00 65.56 197 LEU A C 1
ATOM 1455 O O . LEU A 1 197 ? -1.468 21.998 11.460 1.00 65.56 197 LEU A O 1
ATOM 1459 N N . VAL A 1 198 ? 0.236 20.779 12.272 1.00 63.91 198 VAL A N 1
ATOM 1460 C CA . VAL A 1 198 ? -0.508 20.222 13.413 1.00 63.91 198 VAL A CA 1
ATOM 1461 C C . VAL A 1 198 ? -0.874 21.317 14.418 1.00 63.91 198 VAL A C 1
ATOM 1463 O O . VAL A 1 198 ? -2.001 21.344 14.908 1.00 63.91 198 VAL A O 1
ATOM 1466 N N . SER A 1 199 ? 0.030 22.267 14.672 1.00 68.75 199 SER A N 1
ATOM 1467 C CA . SER A 1 199 ? -0.246 23.428 15.528 1.00 68.75 199 SER A CA 1
ATOM 1468 C C . SER A 1 199 ? -1.362 24.315 14.956 1.00 68.75 199 SER A C 1
ATOM 1470 O O . SER A 1 199 ? -2.283 24.708 15.672 1.00 68.75 199 SER A O 1
ATOM 1472 N N . ILE A 1 200 ? -1.371 24.552 13.639 1.00 66.62 200 ILE A N 1
ATOM 1473 C CA . ILE A 1 200 ? -2.449 25.295 12.962 1.00 66.62 200 ILE A CA 1
ATOM 1474 C C . ILE A 1 200 ? -3.775 24.521 13.020 1.00 66.62 200 ILE A C 1
ATOM 1476 O O . ILE A 1 200 ? -4.824 25.110 13.295 1.00 66.62 200 ILE A O 1
ATOM 1480 N N . ALA A 1 201 ? -3.731 23.196 12.853 1.00 60.88 201 ALA A N 1
ATOM 1481 C CA . ALA A 1 201 ? -4.881 22.307 13.015 1.00 60.88 201 ALA A CA 1
ATOM 1482 C C . ALA A 1 201 ? -5.395 22.220 14.470 1.00 60.88 201 ALA A C 1
ATOM 1484 O O . ALA A 1 201 ? -6.446 21.641 14.716 1.00 60.88 201 ALA A O 1
ATOM 1485 N N . SER A 1 202 ? -4.722 22.823 15.452 1.00 61.81 202 SER A N 1
ATOM 1486 C CA . SER A 1 202 ? -5.240 22.926 16.823 1.00 61.81 202 SER A CA 1
ATOM 1487 C C . SER A 1 202 ? -6.343 23.992 16.962 1.00 61.81 202 SER A C 1
ATOM 1489 O O . SER A 1 202 ? -7.194 23.919 17.854 1.00 61.81 202 SER A O 1
ATOM 1491 N N . LYS A 1 203 ? -6.414 24.976 16.048 1.00 78.75 203 LYS A N 1
ATOM 1492 C CA . LYS A 1 203 ? -7.429 26.045 16.098 1.00 78.75 203 LYS A CA 1
ATOM 1493 C C . LYS A 1 203 ? -8.808 25.536 15.648 1.00 78.75 203 LYS A C 1
ATOM 1495 O O . LYS A 1 203 ? -9.193 25.670 14.485 1.00 78.75 203 LYS A O 1
ATOM 1500 N N . ARG A 1 204 ? -9.587 25.001 16.600 1.00 74.19 204 ARG A N 1
ATOM 1501 C CA . ARG A 1 204 ? -10.937 24.420 16.404 1.00 74.19 204 ARG A CA 1
ATOM 1502 C C . ARG A 1 204 ? -11.887 25.259 15.536 1.00 74.19 204 ARG A C 1
ATOM 1504 O O . ARG A 1 204 ? -12.589 24.693 14.703 1.00 74.19 204 ARG A O 1
ATOM 1511 N N . GLN A 1 205 ? -11.929 26.581 15.717 1.00 78.75 205 GLN A N 1
ATOM 1512 C CA . GLN A 1 205 ? -12.878 27.450 15.002 1.00 78.75 205 GLN A CA 1
ATOM 1513 C C . GLN A 1 205 ? -12.601 27.529 13.495 1.00 78.75 205 GLN A C 1
ATOM 1515 O O . GLN A 1 205 ? -13.526 27.410 12.691 1.00 78.75 205 GLN A O 1
ATOM 1520 N N . LEU A 1 206 ? -11.330 27.672 13.108 1.00 76.94 206 LEU A N 1
ATOM 1521 C CA . LEU A 1 206 ? -10.927 27.698 11.701 1.00 76.94 206 LEU A CA 1
ATOM 1522 C C . LEU A 1 206 ? -11.227 26.353 11.034 1.00 76.94 206 LEU A C 1
ATOM 1524 O O . LEU A 1 206 ? -11.773 26.293 9.936 1.00 76.94 206 LEU A O 1
ATOM 1528 N N . LEU A 1 207 ? -10.931 25.269 11.744 1.00 74.44 207 LEU A N 1
ATOM 1529 C CA . LEU A 1 207 ? -11.194 23.909 11.296 1.00 74.44 207 LEU A CA 1
ATOM 1530 C C . LEU A 1 207 ? -12.676 23.655 11.027 1.00 74.44 207 LEU A C 1
ATOM 1532 O O . LEU A 1 207 ? -13.021 23.047 10.020 1.00 74.44 207 LEU A O 1
ATOM 1536 N N . HIS A 1 208 ? -13.554 24.163 11.891 1.00 78.50 208 HIS A N 1
ATOM 1537 C CA . HIS A 1 208 ? -14.997 24.042 11.715 1.00 78.50 208 HIS A CA 1
ATOM 1538 C C . HIS A 1 208 ? -15.494 24.808 10.478 1.00 78.50 208 HIS A C 1
ATOM 1540 O O . HIS A 1 208 ? -16.310 24.291 9.715 1.00 78.50 208 HIS A O 1
ATOM 1546 N N . GLN A 1 209 ? -14.983 26.022 10.249 1.00 81.19 209 GLN A N 1
ATOM 1547 C CA . GLN A 1 209 ? -15.308 26.839 9.073 1.00 81.19 209 GLN A CA 1
ATOM 1548 C C . GLN A 1 209 ? -14.862 26.154 7.773 1.00 81.19 209 GLN A C 1
ATOM 1550 O O . GLN A 1 209 ? -15.660 25.986 6.850 1.00 81.19 209 GLN A O 1
ATOM 1555 N N . VAL A 1 210 ? -13.613 25.686 7.731 1.00 76.81 210 VAL A N 1
ATOM 1556 C CA . VAL A 1 210 ? -13.032 25.002 6.568 1.00 76.81 210 VAL A CA 1
ATOM 1557 C C . VAL A 1 210 ? -13.735 23.670 6.303 1.00 76.81 210 VAL A C 1
ATOM 1559 O O . VAL A 1 210 ? -14.115 23.394 5.167 1.00 76.81 210 VAL A O 1
ATOM 1562 N N . ALA A 1 211 ? -13.977 22.862 7.339 1.00 75.69 211 ALA A N 1
ATOM 1563 C CA . ALA A 1 211 ? -14.685 21.593 7.194 1.00 75.69 211 ALA A CA 1
ATOM 1564 C C . ALA A 1 211 ? -16.103 21.802 6.641 1.00 75.69 211 ALA A C 1
ATOM 1566 O O . ALA A 1 211 ? -16.504 21.102 5.713 1.00 75.69 211 ALA A O 1
ATOM 1567 N N . LYS A 1 212 ? -16.838 22.802 7.149 1.00 79.62 212 LYS A N 1
ATOM 1568 C CA . LYS A 1 212 ? -18.186 23.135 6.668 1.00 79.62 212 LYS A CA 1
ATOM 1569 C C . LYS A 1 212 ? -18.180 23.622 5.216 1.00 79.62 212 LYS A C 1
ATOM 1571 O O . LYS A 1 212 ? -19.057 23.225 4.451 1.00 79.62 212 LYS A O 1
ATOM 1576 N N . ALA A 1 213 ? -17.198 24.440 4.835 1.00 80.75 213 ALA A N 1
ATOM 1577 C CA . ALA A 1 213 ? -17.060 24.945 3.471 1.00 80.75 213 ALA A CA 1
ATOM 1578 C C . ALA A 1 213 ? -16.744 23.830 2.460 1.00 80.75 213 ALA A C 1
ATOM 1580 O O . ALA A 1 213 ? -17.249 23.858 1.342 1.00 80.75 213 ALA A O 1
ATOM 1581 N N . ILE A 1 214 ? -15.934 22.839 2.849 1.00 75.19 214 ILE A N 1
ATOM 1582 C CA . ILE A 1 214 ? -15.465 21.793 1.931 1.00 75.19 214 ILE A CA 1
ATOM 1583 C C . ILE A 1 214 ? -16.438 20.613 1.838 1.00 75.19 214 ILE A C 1
ATOM 1585 O O . ILE A 1 214 ? -16.707 20.134 0.738 1.00 75.19 214 ILE A O 1
ATOM 1589 N N . LEU A 1 215 ? -16.960 20.117 2.965 1.00 74.94 215 LEU A N 1
ATOM 1590 C CA . LEU A 1 215 ? -17.837 18.937 2.967 1.00 74.94 215 LEU A CA 1
ATOM 1591 C C . LEU A 1 215 ? -19.298 19.261 2.637 1.00 74.94 215 LEU A C 1
ATOM 1593 O O . LEU A 1 215 ? -20.076 18.355 2.335 1.00 74.94 215 LEU A O 1
ATOM 1597 N N . GLY A 1 216 ? -19.689 20.530 2.741 1.00 82.69 216 GLY A N 1
ATOM 1598 C CA . GLY A 1 216 ? -21.093 20.911 2.792 1.00 82.69 216 GLY A CA 1
ATOM 1599 C C . GLY A 1 216 ? -21.755 20.493 4.111 1.00 82.69 216 GLY A C 1
ATOM 1600 O O . GLY A 1 216 ? -21.274 19.639 4.863 1.00 82.69 216 GLY A O 1
ATOM 1601 N N . SER A 1 217 ? -22.897 21.108 4.413 1.00 78.50 217 SER A N 1
ATOM 1602 C CA . SER A 1 217 ? -23.600 20.925 5.691 1.00 78.50 217 SER A CA 1
ATOM 1603 C C . SER A 1 217 ? -24.053 19.480 5.942 1.00 78.50 217 SER A C 1
ATOM 1605 O O . SER A 1 217 ? -24.044 19.024 7.084 1.00 78.50 217 SER A O 1
ATOM 1607 N N . SER A 1 218 ? -24.405 18.736 4.890 1.00 79.62 218 SER A N 1
ATOM 1608 C CA . SER A 1 218 ? -25.015 17.406 5.008 1.00 79.62 218 SER A CA 1
ATOM 1609 C C . SER A 1 218 ? -24.021 16.280 5.319 1.00 79.62 218 SER A C 1
ATOM 1611 O O . SER A 1 218 ? -24.349 15.380 6.092 1.00 79.62 218 SER A O 1
ATOM 1613 N N . LEU A 1 219 ? -22.808 16.295 4.754 1.00 76.69 219 LEU A N 1
ATOM 1614 C CA . LEU A 1 219 ? -21.767 15.305 5.074 1.00 76.69 219 LEU A CA 1
ATOM 1615 C C . LEU A 1 219 ? -21.110 15.606 6.418 1.00 76.69 219 LEU A C 1
ATOM 1617 O O . LEU A 1 219 ? -20.846 14.687 7.194 1.00 76.69 219 LEU A O 1
ATOM 1621 N N . PHE A 1 220 ? -20.917 16.891 6.717 1.00 79.19 220 PHE A N 1
ATOM 1622 C CA . PHE A 1 220 ? -20.388 17.341 7.996 1.00 79.19 220 PHE A CA 1
ATOM 1623 C C . PHE A 1 220 ? -21.240 16.844 9.170 1.00 79.19 220 PHE A C 1
ATOM 1625 O O . PHE A 1 220 ? -20.723 16.273 10.130 1.00 79.19 220 PHE A O 1
ATOM 1632 N N . HIS A 1 221 ? -22.565 16.961 9.050 1.00 80.06 221 HIS A N 1
ATOM 1633 C CA . HIS A 1 221 ? -23.479 16.471 10.075 1.00 80.06 221 HIS A CA 1
ATOM 1634 C C . HIS A 1 221 ? -23.400 14.944 10.249 1.00 80.06 221 HIS A C 1
ATOM 1636 O O . HIS A 1 221 ? -23.455 14.448 11.374 1.00 80.06 221 HIS A O 1
ATOM 1642 N N . ARG A 1 222 ? -23.228 14.175 9.164 1.00 78.50 222 ARG A N 1
ATOM 1643 C CA . ARG A 1 222 ? -23.080 12.708 9.251 1.00 78.50 222 ARG A CA 1
ATOM 1644 C C . ARG A 1 222 ? -21.791 12.290 9.955 1.00 78.50 222 ARG A C 1
ATOM 1646 O O . ARG A 1 222 ? -21.811 11.309 10.694 1.00 78.50 222 ARG A O 1
ATOM 1653 N N . LEU A 1 223 ? -20.692 13.018 9.748 1.00 74.56 223 LEU A N 1
ATOM 1654 C CA . LEU A 1 223 ? -19.439 12.773 10.469 1.00 74.56 223 LEU A CA 1
ATOM 1655 C C . LEU A 1 223 ? -19.592 13.029 11.967 1.00 74.56 223 LEU A C 1
ATOM 1657 O O . LEU A 1 223 ? -19.171 12.195 12.767 1.00 74.56 223 LEU A O 1
ATOM 1661 N N . LEU A 1 224 ? -20.243 14.137 12.332 1.00 78.62 224 LEU A N 1
ATOM 1662 C CA . LEU A 1 224 ? -20.520 14.462 13.730 1.00 78.62 224 LEU A CA 1
ATOM 1663 C C . LEU A 1 224 ? -21.406 13.404 14.398 1.00 78.62 224 LEU A C 1
ATOM 1665 O O . LEU A 1 224 ? -21.091 12.968 15.501 1.00 78.62 224 LEU A O 1
ATOM 1669 N N . ILE A 1 225 ? -22.458 12.929 13.718 1.00 81.50 225 ILE A N 1
ATOM 1670 C CA . ILE A 1 225 ? -23.337 11.864 14.240 1.00 81.50 225 ILE A CA 1
ATOM 1671 C C . ILE A 1 225 ? -22.556 10.571 14.502 1.00 81.50 225 ILE A C 1
ATOM 1673 O O . ILE A 1 225 ? -22.832 9.867 15.469 1.00 81.50 225 ILE A O 1
ATOM 1677 N N . ARG A 1 226 ? -21.564 10.248 13.665 1.00 77.00 226 ARG A N 1
ATOM 1678 C CA . ARG A 1 226 ? -20.723 9.055 13.849 1.00 77.00 226 ARG A CA 1
ATOM 1679 C C . ARG A 1 226 ? -19.672 9.200 14.954 1.00 77.00 226 ARG A C 1
ATOM 1681 O O . ARG A 1 226 ? -18.899 8.269 15.158 1.00 77.00 226 ARG A O 1
ATOM 1688 N N . GLY A 1 227 ? -19.634 10.332 15.659 1.00 78.75 227 GLY A N 1
ATOM 1689 C CA . GLY A 1 227 ? -18.710 10.558 16.769 1.00 78.75 227 GLY A CA 1
ATOM 1690 C C . GLY A 1 227 ? -17.249 10.696 16.341 1.00 78.75 227 GLY A C 1
ATOM 1691 O O . G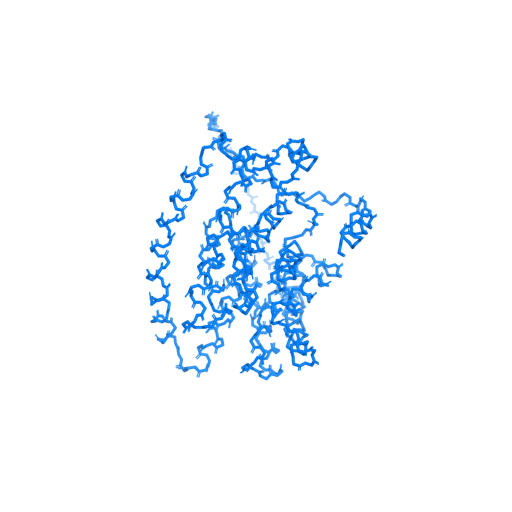LY A 1 227 ? -16.358 10.582 17.180 1.00 78.75 227 GLY A O 1
ATOM 1692 N N . VAL A 1 228 ? -16.980 10.937 15.051 1.00 79.19 228 VAL A N 1
ATOM 1693 C CA . VAL A 1 228 ? -15.615 11.197 14.581 1.00 79.19 228 VAL A CA 1
ATOM 1694 C C . VAL A 1 228 ? -15.185 12.547 15.136 1.00 79.19 228 VAL A C 1
ATOM 1696 O O . VAL A 1 228 ? -15.783 13.580 14.823 1.00 79.19 228 VAL A O 1
ATOM 1699 N N . SER A 1 229 ? -14.140 12.555 15.966 1.00 86.62 229 SER A N 1
ATOM 1700 C CA . SER A 1 229 ? -13.607 13.811 16.479 1.00 86.62 229 SER A CA 1
ATOM 1701 C C . SER A 1 229 ? -13.050 14.632 15.321 1.00 86.62 229 SER A C 1
ATOM 1703 O O . SER A 1 229 ? -12.174 14.178 14.582 1.00 86.62 229 SER A O 1
ATOM 1705 N N . LEU A 1 230 ? -13.501 15.880 15.205 1.00 83.62 230 LEU A N 1
ATOM 1706 C CA . LEU A 1 230 ? -13.006 16.824 14.204 1.00 83.62 230 LEU A CA 1
ATOM 1707 C C . LEU A 1 230 ? -11.473 16.965 14.253 1.00 83.62 230 LEU A C 1
ATOM 1709 O O . LEU A 1 230 ? -10.832 17.142 13.221 1.00 83.62 230 LEU A O 1
ATOM 1713 N N . SER A 1 231 ? -10.881 16.843 15.449 1.00 83.44 231 SER A N 1
ATOM 1714 C CA . SER A 1 231 ? -9.427 16.877 15.629 1.00 83.44 231 SER A CA 1
ATOM 1715 C C . SER A 1 231 ? -8.722 15.660 15.030 1.00 83.44 231 SER A C 1
ATOM 1717 O O . SER A 1 231 ? -7.636 15.812 14.481 1.00 83.44 231 SER A O 1
ATOM 1719 N N . GLN A 1 232 ? -9.328 14.469 15.093 1.00 87.75 232 GLN A N 1
ATOM 1720 C CA . GLN A 1 232 ? -8.758 13.254 14.504 1.00 87.75 232 GLN A CA 1
ATOM 1721 C C . GLN A 1 232 ? -8.774 13.343 12.982 1.00 87.75 232 GLN A C 1
ATOM 1723 O O . GLN A 1 232 ? -7.732 13.153 12.364 1.00 87.75 232 GLN A O 1
ATOM 1728 N N . TRP A 1 233 ? -9.906 13.748 12.397 1.00 88.25 233 TRP A N 1
ATOM 1729 C CA . TRP A 1 233 ? -10.021 13.957 10.951 1.00 88.25 233 TRP A CA 1
ATOM 1730 C C . TRP A 1 233 ? -9.054 15.031 10.427 1.00 88.25 233 TRP A C 1
ATOM 1732 O O . TRP A 1 233 ? -8.455 14.886 9.358 1.00 88.25 233 TRP A O 1
ATOM 1742 N N . ALA A 1 234 ? -8.875 16.120 11.178 1.00 86.94 234 ALA A N 1
ATOM 1743 C CA . ALA A 1 234 ? -7.916 17.163 10.831 1.00 86.94 234 ALA A CA 1
ATOM 1744 C C . ALA A 1 234 ? -6.477 16.635 10.834 1.00 86.94 234 ALA A C 1
ATOM 1746 O O . ALA A 1 234 ? -5.712 16.889 9.903 1.00 86.94 234 ALA A O 1
ATOM 1747 N N . LEU A 1 235 ? -6.125 15.874 11.871 1.00 87.81 235 LEU A N 1
ATOM 1748 C CA . LEU A 1 235 ? -4.790 15.327 12.050 1.00 87.81 235 LEU A CA 1
ATOM 1749 C C . LEU A 1 235 ? -4.476 14.253 11.001 1.00 87.81 235 LEU A C 1
ATOM 1751 O O . LEU A 1 235 ? -3.407 14.300 10.397 1.00 87.81 235 LEU A O 1
ATOM 1755 N N . SER A 1 236 ? -5.421 13.359 10.690 1.00 89.44 236 SER A N 1
ATOM 1756 C CA . SER A 1 236 ? -5.261 12.380 9.611 1.00 89.44 236 SER A CA 1
ATOM 1757 C C . SER A 1 236 ? -5.147 13.053 8.240 1.00 89.44 236 SER A C 1
ATOM 1759 O O . SER A 1 236 ? -4.263 12.689 7.463 1.00 89.44 236 SER A O 1
ATOM 1761 N N . SER A 1 237 ? -5.928 14.106 7.971 1.00 89.31 237 SER A N 1
ATOM 1762 C CA . SER A 1 237 ? -5.794 14.918 6.748 1.00 89.31 237 SER A CA 1
ATOM 1763 C C . SER A 1 237 ? -4.415 15.577 6.634 1.00 89.31 237 SER A C 1
ATOM 1765 O O . SER A 1 237 ? -3.798 15.538 5.569 1.00 89.31 237 SER A O 1
ATOM 1767 N N . ALA A 1 238 ? -3.905 16.148 7.729 1.00 88.69 238 ALA A N 1
ATOM 1768 C CA . ALA A 1 238 ? -2.578 16.757 7.768 1.00 88.69 238 ALA A CA 1
ATOM 1769 C C . ALA A 1 238 ? -1.471 15.715 7.535 1.00 88.69 238 ALA A C 1
ATOM 1771 O O . ALA A 1 238 ? -0.570 15.949 6.730 1.00 88.69 238 ALA A O 1
ATOM 1772 N N . CYS A 1 239 ? -1.564 14.539 8.166 1.00 89.06 239 CYS A N 1
ATOM 1773 C CA . CYS A 1 239 ? -0.629 13.436 7.942 1.00 89.06 239 CYS A CA 1
ATOM 1774 C C . CYS A 1 239 ? -0.631 12.962 6.482 1.00 89.06 239 CYS A C 1
ATOM 1776 O O . CYS A 1 239 ? 0.443 12.770 5.912 1.00 89.06 239 CYS A O 1
ATOM 1778 N N . ILE A 1 240 ? -1.811 12.814 5.863 1.00 90.12 240 ILE A N 1
ATOM 1779 C CA . ILE A 1 240 ? -1.943 12.456 4.442 1.00 90.12 240 ILE A CA 1
ATOM 1780 C C . ILE A 1 240 ? -1.260 13.516 3.572 1.00 90.12 240 ILE A C 1
ATOM 1782 O O . ILE A 1 240 ? -0.453 13.174 2.707 1.00 90.12 240 ILE A O 1
ATOM 1786 N N . PHE A 1 241 ? -1.532 14.800 3.817 1.00 90.12 241 PHE A N 1
ATOM 1787 C CA . PHE A 1 241 ? -0.952 15.901 3.048 1.00 90.12 241 PHE A CA 1
ATOM 1788 C C . PHE A 1 241 ? 0.579 15.909 3.136 1.00 90.12 241 PHE A C 1
ATOM 1790 O O . PHE A 1 241 ? 1.265 15.895 2.115 1.00 90.12 241 PHE A O 1
ATOM 1797 N N . VAL A 1 242 ? 1.124 15.866 4.355 1.00 89.81 242 VAL A N 1
ATOM 1798 C CA . VAL A 1 2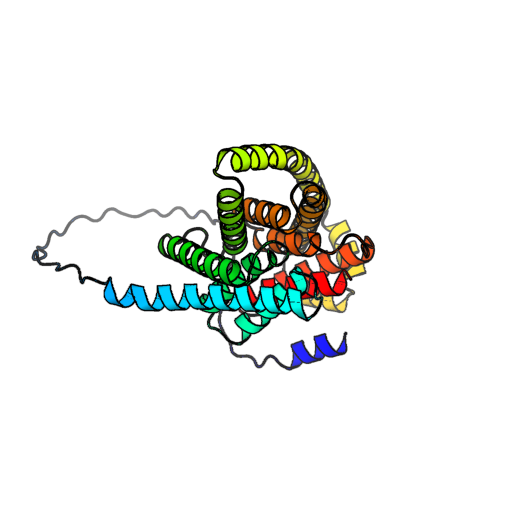42 ? 2.573 15.882 4.605 1.00 89.81 242 VAL A CA 1
ATOM 1799 C C . VAL A 1 242 ? 3.255 14.678 3.961 1.00 89.81 242 VAL A C 1
ATOM 1801 O O . VAL A 1 242 ? 4.239 14.847 3.243 1.00 89.81 242 VAL A O 1
ATOM 1804 N N . ALA A 1 243 ? 2.725 13.469 4.166 1.00 90.31 243 ALA A N 1
ATOM 1805 C CA . ALA A 1 243 ? 3.28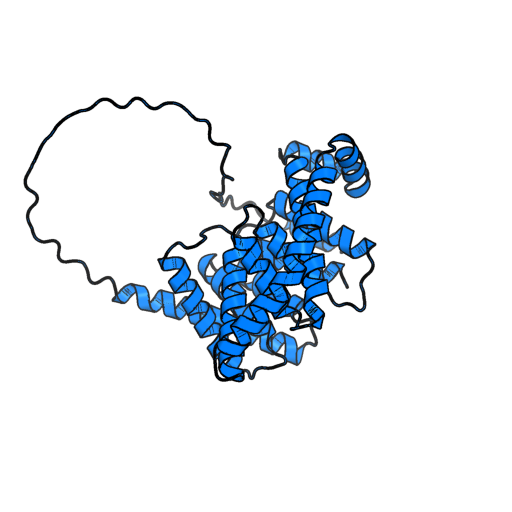2 12.250 3.584 1.00 90.31 243 ALA A CA 1
ATOM 1806 C C . ALA A 1 243 ? 3.282 12.294 2.050 1.00 90.31 243 ALA A C 1
ATOM 1808 O O . ALA A 1 243 ? 4.252 11.891 1.410 1.00 90.31 243 ALA A O 1
ATOM 1809 N N . SER A 1 244 ? 2.226 12.854 1.459 1.00 89.75 244 SER A N 1
ATOM 1810 C CA . SER A 1 244 ? 2.129 13.040 0.014 1.00 89.75 244 SER A CA 1
ATOM 1811 C C . SER A 1 244 ? 3.196 13.998 -0.525 1.00 89.75 244 SER A C 1
ATOM 1813 O O . SER A 1 244 ? 3.831 13.712 -1.542 1.00 89.75 244 SER A O 1
ATOM 1815 N N . ILE A 1 245 ? 3.418 15.129 0.156 1.00 89.12 245 ILE A N 1
ATOM 1816 C CA . ILE A 1 245 ? 4.462 16.095 -0.210 1.00 89.12 245 ILE A CA 1
ATOM 1817 C C . ILE A 1 245 ? 5.852 15.469 -0.066 1.00 89.12 245 ILE A C 1
ATOM 1819 O O . ILE A 1 245 ? 6.660 15.592 -0.984 1.00 89.12 245 ILE A O 1
ATOM 1823 N N . LEU A 1 246 ? 6.103 14.741 1.025 1.00 88.62 246 LEU A N 1
ATOM 1824 C CA . LEU A 1 246 ? 7.351 14.009 1.262 1.00 88.62 246 LEU A CA 1
ATOM 1825 C C . LEU A 1 246 ? 7.675 13.023 0.137 1.00 88.62 246 LEU A C 1
ATOM 1827 O O . LEU A 1 246 ? 8.785 13.027 -0.393 1.00 88.62 246 LEU A O 1
ATOM 1831 N N . VAL A 1 247 ? 6.707 12.199 -0.275 1.00 89.06 247 VAL A N 1
ATOM 1832 C CA . VAL A 1 247 ? 6.915 11.271 -1.396 1.00 89.06 247 VAL A CA 1
ATOM 1833 C C . VAL A 1 247 ? 7.244 12.036 -2.672 1.00 89.06 247 VAL A C 1
ATOM 1835 O O . VAL A 1 247 ? 8.175 11.675 -3.394 1.00 89.06 247 VAL A O 1
ATOM 1838 N N . ARG A 1 248 ? 6.532 13.129 -2.943 1.00 87.00 248 ARG A N 1
ATOM 1839 C CA . ARG A 1 248 ? 6.701 13.914 -4.168 1.00 87.00 248 ARG A CA 1
ATOM 1840 C C . ARG A 1 248 ? 8.067 14.601 -4.260 1.00 87.00 248 ARG A C 1
ATOM 1842 O O . ARG A 1 248 ? 8.643 14.668 -5.352 1.00 87.00 248 ARG A O 1
ATOM 1849 N N . THR A 1 249 ? 8.581 15.093 -3.134 1.00 85.25 249 THR A N 1
ATOM 1850 C CA . THR A 1 249 ? 9.899 15.740 -3.042 1.00 85.25 249 THR A CA 1
ATOM 1851 C C . THR A 1 249 ? 11.042 14.728 -3.042 1.00 85.25 249 THR A C 1
ATOM 1853 O O . THR A 1 249 ? 12.093 15.023 -3.605 1.00 85.25 249 THR A O 1
ATOM 1856 N N . ALA A 1 250 ? 10.831 13.519 -2.511 1.00 83.50 250 ALA A N 1
ATOM 1857 C CA . ALA A 1 250 ? 11.810 12.428 -2.537 1.00 83.50 250 ALA A CA 1
ATOM 1858 C C . ALA A 1 250 ? 11.844 11.653 -3.873 1.00 83.50 250 ALA A C 1
ATOM 1860 O O . ALA A 1 250 ? 12.880 11.106 -4.253 1.00 83.50 250 ALA A O 1
ATOM 1861 N N . THR A 1 251 ? 10.747 11.666 -4.639 1.00 81.56 251 THR A N 1
ATOM 1862 C CA . THR A 1 251 ? 10.614 10.978 -5.940 1.00 81.56 251 THR A CA 1
ATOM 1863 C C . THR A 1 251 ? 11.763 11.210 -6.942 1.00 81.56 251 THR A C 1
ATOM 1865 O O . THR A 1 251 ? 12.217 10.222 -7.523 1.00 81.56 251 THR A O 1
ATOM 1868 N N . PRO A 1 252 ? 12.250 12.446 -7.202 1.00 78.50 252 PRO A N 1
ATOM 1869 C CA . PRO A 1 252 ? 13.229 12.680 -8.266 1.00 78.50 252 PRO A CA 1
ATOM 1870 C C . PRO A 1 252 ? 14.604 12.056 -7.988 1.00 78.50 252 PRO A C 1
ATOM 1872 O O . PRO A 1 252 ? 15.394 11.927 -8.913 1.00 78.50 252 PRO A O 1
ATOM 1875 N N . TRP A 1 253 ? 14.889 11.639 -6.751 1.00 66.50 253 TRP A N 1
ATOM 1876 C CA . TRP A 1 253 ? 16.207 11.134 -6.362 1.00 66.50 253 TRP A CA 1
ATOM 1877 C C . TRP A 1 253 ? 16.371 9.624 -6.563 1.00 66.50 253 TRP A C 1
ATOM 1879 O O . TRP A 1 253 ? 17.461 9.162 -6.897 1.00 66.50 253 TRP A O 1
ATOM 1889 N N . LYS A 1 254 ? 15.316 8.838 -6.304 1.00 69.81 254 LYS A N 1
ATOM 1890 C CA . LYS A 1 254 ? 15.393 7.362 -6.217 1.00 69.81 254 LYS A CA 1
ATOM 1891 C C . LYS A 1 254 ? 14.151 6.632 -6.749 1.00 69.81 254 LYS A C 1
ATOM 1893 O O . LYS A 1 254 ? 14.027 5.423 -6.575 1.00 69.81 254 LYS A O 1
ATOM 1898 N N . GLY A 1 255 ? 13.243 7.351 -7.411 1.00 79.69 255 GLY A N 1
ATOM 1899 C CA . GLY A 1 255 ? 12.006 6.802 -7.959 1.00 79.69 255 GLY A CA 1
ATOM 1900 C C . GLY A 1 255 ? 10.836 6.813 -6.970 1.00 79.69 255 GLY A C 1
ATOM 1901 O O . GLY A 1 255 ? 10.996 6.844 -5.749 1.00 79.69 255 GLY A O 1
ATOM 1902 N N . VAL A 1 256 ? 9.628 6.787 -7.532 1.00 82.62 256 VAL A N 1
ATOM 1903 C CA . VAL A 1 256 ? 8.354 6.934 -6.807 1.00 82.62 256 VAL A CA 1
ATOM 1904 C C . VAL A 1 256 ? 8.144 5.816 -5.777 1.00 82.62 256 VAL A C 1
ATOM 1906 O O . VAL A 1 256 ? 7.754 6.071 -4.636 1.00 82.62 256 VAL A O 1
ATOM 1909 N N . VAL A 1 257 ? 8.432 4.568 -6.160 1.00 81.12 257 VAL A N 1
ATOM 1910 C CA . VAL A 1 257 ? 8.174 3.383 -5.324 1.00 81.12 257 VAL A CA 1
ATOM 1911 C C . VAL A 1 257 ? 9.069 3.380 -4.080 1.00 81.12 257 VAL A C 1
ATOM 1913 O O . VAL A 1 257 ? 8.604 3.084 -2.978 1.00 81.12 257 VAL A O 1
ATOM 1916 N N . TRP A 1 258 ? 10.336 3.772 -4.235 1.00 82.00 258 TRP A N 1
ATOM 1917 C CA . TRP A 1 258 ? 11.300 3.838 -3.138 1.00 82.00 258 TRP A CA 1
ATOM 1918 C C . TRP A 1 258 ? 10.908 4.906 -2.112 1.00 82.00 258 TRP A C 1
ATOM 1920 O O . TRP A 1 258 ? 10.804 4.609 -0.922 1.00 82.00 258 TRP A O 1
ATOM 1930 N N . ALA A 1 259 ? 10.602 6.122 -2.582 1.00 85.62 259 ALA A N 1
ATOM 1931 C CA . ALA A 1 259 ? 10.160 7.230 -1.734 1.00 85.62 259 ALA A CA 1
ATOM 1932 C C . ALA A 1 259 ? 8.911 6.864 -0.914 1.00 85.62 259 ALA A C 1
ATOM 1934 O O . ALA A 1 259 ? 8.859 7.082 0.294 1.00 85.62 259 ALA A O 1
ATOM 1935 N N . THR A 1 260 ? 7.930 6.239 -1.563 1.00 84.81 260 THR A N 1
ATOM 1936 C CA . THR A 1 260 ? 6.674 5.804 -0.931 1.00 84.81 260 THR A CA 1
ATOM 1937 C C . THR A 1 260 ? 6.905 4.725 0.113 1.00 84.81 260 THR A C 1
ATOM 1939 O O . THR A 1 260 ? 6.347 4.786 1.208 1.00 84.81 260 THR A O 1
ATOM 1942 N N . SER A 1 261 ? 7.763 3.755 -0.203 1.00 82.81 261 SER A N 1
ATOM 1943 C CA . SER A 1 261 ? 8.104 2.668 0.710 1.00 82.81 261 SER A CA 1
ATOM 1944 C C . SER A 1 261 ? 8.820 3.191 1.960 1.00 82.81 261 SER A C 1
ATOM 1946 O O . SER A 1 261 ? 8.489 2.769 3.065 1.00 82.81 261 SER A O 1
ATOM 1948 N N . LEU A 1 262 ? 9.729 4.165 1.809 1.00 83.88 262 LEU A N 1
ATOM 1949 C CA . LEU A 1 262 ? 10.405 4.814 2.936 1.00 83.88 262 LEU A CA 1
ATOM 1950 C C . LEU A 1 262 ? 9.422 5.601 3.816 1.00 83.88 262 LEU A C 1
ATOM 1952 O O . LEU A 1 262 ? 9.420 5.431 5.033 1.00 83.88 262 LEU A O 1
ATOM 1956 N N . VAL A 1 263 ? 8.563 6.435 3.220 1.00 87.75 263 VAL A N 1
ATOM 1957 C CA . VAL A 1 263 ? 7.558 7.210 3.972 1.00 87.75 263 VAL A CA 1
ATOM 1958 C C . VAL A 1 263 ? 6.583 6.279 4.699 1.00 87.75 263 VAL A C 1
ATOM 1960 O O . VAL A 1 263 ? 6.269 6.508 5.865 1.00 87.75 263 VAL A O 1
ATOM 1963 N N . GLY A 1 264 ? 6.150 5.193 4.052 1.00 84.00 264 GLY A N 1
ATOM 1964 C CA . GLY A 1 264 ? 5.307 4.171 4.671 1.00 84.00 264 GLY A CA 1
ATOM 1965 C C . GLY A 1 264 ? 5.998 3.439 5.825 1.00 84.00 264 GLY A C 1
ATOM 1966 O O . GLY A 1 264 ? 5.382 3.237 6.873 1.00 84.00 264 GLY A O 1
ATOM 1967 N N . PHE A 1 265 ? 7.278 3.091 5.662 1.00 83.12 265 PHE A N 1
ATOM 1968 C CA . PHE A 1 265 ? 8.095 2.480 6.711 1.00 83.12 265 PHE A CA 1
ATOM 1969 C C . PHE A 1 265 ? 8.239 3.405 7.924 1.00 83.12 265 PHE A C 1
ATOM 1971 O O . PHE A 1 265 ? 7.933 2.998 9.042 1.00 83.12 265 PHE A O 1
ATOM 1978 N N . LEU A 1 266 ? 8.615 4.670 7.723 1.00 84.31 266 LEU A N 1
ATOM 1979 C CA . LEU A 1 266 ? 8.726 5.649 8.811 1.00 84.31 266 LEU A CA 1
ATOM 1980 C C . LEU A 1 266 ? 7.368 5.908 9.479 1.00 84.31 266 LEU A C 1
ATOM 1982 O O . LEU A 1 266 ? 7.264 5.959 10.704 1.00 84.31 266 LEU A O 1
ATOM 1986 N N . GLY A 1 267 ? 6.301 5.982 8.681 1.00 82.69 267 GLY A N 1
ATOM 1987 C CA . GLY A 1 267 ? 4.936 6.125 9.173 1.00 82.69 267 GLY A CA 1
ATOM 1988 C C . GLY A 1 267 ? 4.456 4.952 10.029 1.00 82.69 267 GLY A C 1
ATOM 1989 O O . GLY A 1 267 ? 3.600 5.156 10.890 1.00 82.69 267 GLY A O 1
ATOM 1990 N N . SER A 1 268 ? 5.019 3.750 9.844 1.00 80.88 268 SER A N 1
ATOM 1991 C CA . SER A 1 268 ? 4.641 2.526 10.570 1.00 80.88 268 SER A CA 1
ATOM 1992 C C . SER A 1 268 ? 4.795 2.627 12.089 1.00 80.88 268 SER A C 1
ATOM 1994 O O . SER A 1 268 ? 4.065 1.969 12.834 1.00 80.88 268 SER A O 1
ATOM 1996 N N . PHE A 1 269 ? 5.703 3.490 12.544 1.00 80.38 269 PHE A N 1
ATOM 1997 C CA . PHE A 1 269 ? 5.990 3.719 13.957 1.00 80.38 269 PHE A CA 1
ATOM 1998 C C . PHE A 1 269 ? 5.040 4.729 14.609 1.00 80.38 269 PHE A C 1
ATOM 2000 O O . PHE A 1 269 ? 5.080 4.923 15.821 1.00 80.38 269 PHE A O 1
ATOM 2007 N N . THR A 1 270 ? 4.147 5.341 13.831 1.00 83.44 270 THR A N 1
ATOM 2008 C CA . THR A 1 270 ? 3.193 6.348 14.309 1.00 83.44 270 THR A CA 1
ATOM 2009 C C . THR A 1 270 ? 1.782 5.758 14.459 1.00 83.44 270 THR A C 1
ATOM 2011 O O . THR A 1 270 ? 1.432 4.801 13.761 1.00 83.44 270 THR A O 1
ATOM 2014 N N . PRO A 1 271 ? 0.915 6.331 15.317 1.00 83.12 271 PRO A N 1
ATOM 2015 C CA . PRO A 1 271 ? -0.498 5.940 15.373 1.00 83.12 271 PRO A CA 1
ATOM 2016 C C . PRO A 1 271 ? -1.262 6.298 14.084 1.00 83.12 271 PRO A C 1
ATOM 2018 O O . PRO A 1 271 ? -2.287 5.693 13.785 1.00 83.12 271 PRO A O 1
ATOM 2021 N N . TRP A 1 272 ? -0.731 7.224 13.280 1.00 86.38 272 TRP A N 1
ATOM 2022 C CA . TRP A 1 272 ? -1.311 7.695 12.019 1.00 86.38 272 TRP A CA 1
ATOM 2023 C C . TRP A 1 272 ? -0.802 6.920 10.798 1.00 86.38 272 TRP A C 1
ATOM 2025 O O . TRP A 1 272 ? -0.912 7.400 9.671 1.00 86.38 272 TRP A O 1
ATOM 2035 N N . ALA A 1 273 ? -0.258 5.714 10.996 1.00 84.00 273 ALA A N 1
ATOM 2036 C CA . ALA A 1 273 ? 0.371 4.926 9.938 1.00 84.00 273 ALA A CA 1
ATOM 2037 C C . ALA A 1 273 ? -0.523 4.746 8.699 1.00 84.00 273 ALA A C 1
ATOM 2039 O O . ALA A 1 273 ? -0.037 4.858 7.579 1.00 84.00 273 ALA A O 1
ATOM 2040 N N . ALA A 1 274 ? -1.828 4.508 8.878 1.00 84.31 274 ALA A N 1
ATOM 2041 C CA . ALA A 1 274 ? -2.767 4.359 7.763 1.00 84.31 274 ALA A CA 1
ATOM 2042 C C . ALA A 1 274 ? -2.932 5.657 6.951 1.00 84.31 274 ALA A C 1
ATOM 2044 O O . ALA A 1 274 ? -2.930 5.619 5.723 1.00 84.31 274 ALA A O 1
ATOM 2045 N N . ALA A 1 275 ? -3.019 6.801 7.635 1.00 89.00 275 ALA A N 1
ATOM 2046 C CA . ALA A 1 275 ? -3.112 8.120 7.016 1.00 89.00 275 ALA A CA 1
ATOM 2047 C C . ALA A 1 275 ? -1.810 8.478 6.277 1.00 89.00 275 ALA A C 1
ATOM 2049 O O . ALA A 1 275 ? -1.843 8.885 5.120 1.00 89.00 275 ALA A O 1
ATOM 2050 N N . ILE A 1 276 ? -0.651 8.246 6.900 1.00 89.25 276 ILE A N 1
ATOM 2051 C CA . ILE A 1 276 ? 0.658 8.464 6.265 1.00 89.25 276 ILE A CA 1
ATOM 2052 C C . ILE A 1 276 ? 0.810 7.582 5.027 1.00 89.25 276 ILE A C 1
ATOM 2054 O O . ILE A 1 276 ? 1.227 8.061 3.976 1.00 89.25 276 ILE A O 1
ATOM 2058 N N . TYR A 1 277 ? 0.434 6.308 5.130 1.00 84.56 277 TYR A N 1
ATOM 2059 C CA . TYR A 1 277 ? 0.492 5.381 4.009 1.00 84.56 277 TYR A CA 1
ATOM 2060 C C . TYR A 1 277 ? -0.379 5.862 2.850 1.00 84.56 277 TYR A C 1
ATOM 2062 O O . TYR A 1 277 ? 0.093 5.955 1.725 1.00 84.56 277 TYR A O 1
ATOM 2070 N N . LEU A 1 278 ? -1.618 6.263 3.133 1.00 87.06 278 LEU A N 1
ATOM 2071 C CA . LEU A 1 278 ? -2.531 6.806 2.135 1.00 87.06 278 LEU A CA 1
ATOM 2072 C C . LEU A 1 278 ? -1.989 8.077 1.472 1.00 87.06 278 LEU A C 1
ATOM 2074 O O . LEU A 1 278 ? -2.028 8.199 0.249 1.00 87.06 278 LEU A O 1
ATOM 2078 N N . GLY A 1 279 ? -1.406 8.982 2.259 1.00 89.12 279 GLY A N 1
ATOM 2079 C CA . GLY A 1 279 ? -0.690 10.135 1.726 1.00 89.12 279 GLY A CA 1
ATOM 2080 C C . GLY A 1 279 ? 0.467 9.735 0.820 1.00 89.12 279 GLY A C 1
ATOM 2081 O O . GLY A 1 279 ? 0.617 10.278 -0.268 1.00 89.12 279 GLY A O 1
ATOM 2082 N N . ALA A 1 280 ? 1.233 8.713 1.190 1.00 89.25 280 ALA A N 1
ATOM 2083 C CA . ALA A 1 280 ? 2.308 8.221 0.345 1.00 89.25 280 ALA A CA 1
ATOM 2084 C C . ALA A 1 280 ? 1.793 7.807 -1.055 1.00 89.25 280 ALA A C 1
ATOM 2086 O O . ALA A 1 280 ? 2.386 8.213 -2.053 1.00 89.25 280 ALA A O 1
ATOM 2087 N N . PHE A 1 281 ? 0.643 7.118 -1.157 1.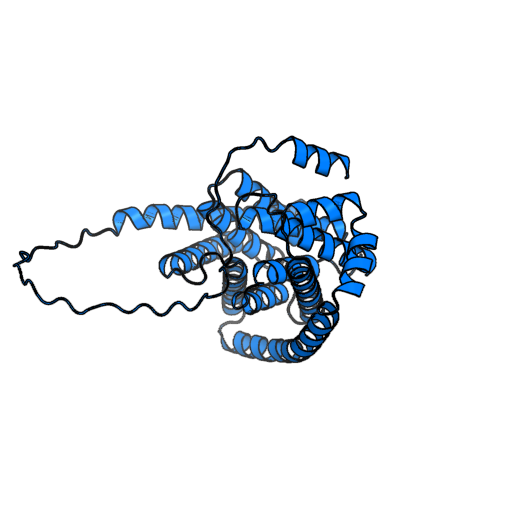00 85.75 281 PHE A N 1
ATOM 2088 C CA . PHE A 1 281 ? 0.014 6.783 -2.452 1.00 85.75 281 PHE A CA 1
ATOM 2089 C C . PHE A 1 281 ? -0.454 8.002 -3.238 1.00 85.75 281 PHE A C 1
ATOM 2091 O O . PHE A 1 281 ? -0.232 8.069 -4.446 1.00 85.75 281 PHE A O 1
ATOM 2098 N N . ILE A 1 282 ? -1.088 8.972 -2.578 1.00 88.38 282 ILE A N 1
ATOM 2099 C CA . ILE A 1 282 ? -1.515 10.209 -3.245 1.00 88.38 282 ILE A CA 1
ATOM 2100 C C . ILE A 1 282 ? -0.284 10.971 -3.761 1.00 88.38 282 ILE A C 1
ATOM 2102 O O . ILE A 1 282 ? -0.301 11.496 -4.874 1.00 88.38 282 ILE A O 1
ATOM 2106 N N . GLY A 1 283 ? 0.819 10.965 -3.012 1.00 87.25 283 GLY A N 1
ATOM 2107 C CA . GLY A 1 283 ? 2.103 11.535 -3.423 1.00 87.25 283 GLY A CA 1
ATOM 2108 C C . GLY A 1 283 ? 2.719 10.885 -4.666 1.00 87.25 283 GLY A C 1
ATOM 2109 O O . GLY A 1 283 ? 3.449 11.560 -5.393 1.00 87.25 283 GLY A O 1
ATOM 2110 N N . MET A 1 284 ? 2.389 9.619 -4.955 1.00 87.38 284 MET A N 1
ATOM 2111 C CA . MET A 1 284 ? 2.827 8.913 -6.168 1.00 87.38 284 MET A CA 1
ATOM 2112 C C . MET A 1 284 ? 2.113 9.366 -7.447 1.00 87.38 284 MET A C 1
ATOM 2114 O O . MET A 1 284 ? 2.521 8.978 -8.544 1.00 87.38 284 MET A O 1
ATOM 2118 N N . THR A 1 285 ? 1.035 10.146 -7.340 1.00 82.25 285 THR A N 1
ATOM 2119 C CA . THR A 1 285 ? 0.298 10.621 -8.518 1.00 82.25 285 THR A CA 1
ATOM 2120 C C . THR A 1 285 ? 1.188 11.484 -9.415 1.00 82.25 285 THR A C 1
ATOM 2122 O O . THR A 1 285 ? 1.969 12.319 -8.949 1.00 82.25 285 THR A O 1
ATOM 2125 N N . GLY A 1 286 ? 1.110 11.233 -10.727 1.00 70.00 286 GLY A N 1
ATOM 2126 C CA . GLY A 1 286 ? 2.038 11.776 -11.719 1.00 70.00 286 GLY A CA 1
ATOM 2127 C C . GLY A 1 286 ? 2.162 13.302 -11.673 1.00 70.00 286 GLY A C 1
ATOM 2128 O O . GLY A 1 286 ? 1.205 14.025 -11.394 1.00 70.00 286 GLY A O 1
ATOM 2129 N N . ARG A 1 287 ? 3.361 13.817 -11.978 1.00 69.12 287 ARG A N 1
ATOM 2130 C CA . ARG A 1 287 ? 3.632 15.265 -11.949 1.00 69.12 287 ARG A CA 1
ATOM 2131 C C . ARG A 1 287 ? 2.824 16.060 -12.973 1.00 69.12 287 ARG A C 1
ATOM 2133 O O . ARG A 1 287 ? 2.508 17.211 -12.694 1.00 69.12 287 ARG A O 1
ATOM 2140 N N . ALA A 1 288 ? 2.478 15.437 -14.098 1.00 66.94 288 ALA A N 1
ATOM 2141 C CA . ALA A 1 288 ? 1.879 16.099 -15.253 1.00 66.94 288 ALA A CA 1
ATOM 2142 C C . ALA A 1 288 ? 0.498 16.732 -14.980 1.00 66.94 288 ALA A C 1
ATOM 2144 O O . ALA A 1 288 ? 0.211 17.785 -15.535 1.00 66.94 288 ALA A O 1
ATOM 2145 N N . ASN A 1 289 ? -0.317 16.168 -14.077 1.00 63.78 289 ASN A N 1
ATOM 2146 C CA . ASN A 1 289 ? -1.700 16.628 -13.842 1.00 63.78 289 ASN A CA 1
ATOM 2147 C C . ASN A 1 289 ? -1.907 17.307 -12.479 1.00 63.78 289 ASN A C 1
ATOM 2149 O O . ASN A 1 289 ? -3.029 17.440 -11.987 1.00 63.78 289 ASN A O 1
ATOM 2153 N N . PHE A 1 290 ? -0.831 17.757 -11.835 1.00 73.88 290 PHE A N 1
ATOM 2154 C CA . PHE A 1 290 ? -0.933 18.258 -10.471 1.00 73.88 290 PHE A CA 1
ATOM 2155 C C . PHE A 1 290 ? -1.508 19.668 -10.398 1.00 73.88 290 PHE A C 1
ATOM 2157 O O . PHE A 1 290 ? -0.801 20.669 -10.479 1.00 73.88 290 PHE A O 1
ATOM 2164 N N . LYS A 1 291 ? -2.813 19.734 -10.150 1.00 85.94 291 LYS A N 1
ATOM 2165 C CA . LYS A 1 291 ? -3.470 20.936 -9.644 1.00 85.94 291 LYS A CA 1
ATOM 2166 C C . LYS A 1 291 ? -3.568 20.820 -8.130 1.00 85.94 291 LYS A C 1
ATOM 2168 O O . LYS A 1 291 ? -4.176 19.876 -7.626 1.00 85.94 291 LYS A O 1
ATOM 2173 N N . LEU A 1 292 ? -3.029 21.809 -7.410 1.00 85.81 292 LEU A N 1
ATOM 2174 C CA . LEU A 1 292 ? -3.069 21.876 -5.943 1.00 85.81 292 LEU A CA 1
ATOM 2175 C C . LEU A 1 292 ? -4.486 21.611 -5.399 1.00 85.81 292 LEU A C 1
ATOM 2177 O O . LEU A 1 292 ? -4.660 20.851 -4.452 1.00 85.81 292 LEU A O 1
ATOM 2181 N N . ARG A 1 293 ? -5.514 22.146 -6.070 1.00 85.31 293 ARG A N 1
ATOM 2182 C CA . ARG A 1 293 ? -6.926 21.917 -5.730 1.00 85.31 293 ARG A CA 1
ATOM 2183 C C . ARG A 1 293 ? -7.334 20.438 -5.748 1.00 85.31 293 ARG A C 1
ATOM 2185 O O . ARG A 1 293 ? -7.982 19.986 -4.809 1.00 85.31 293 ARG A O 1
ATOM 2192 N N . ASN A 1 294 ? -6.959 19.685 -6.783 1.00 85.19 294 ASN A N 1
ATOM 2193 C CA . ASN A 1 294 ? -7.314 18.264 -6.903 1.00 85.19 294 ASN A CA 1
ATOM 2194 C C . ASN A 1 294 ? -6.593 17.437 -5.838 1.00 85.19 294 ASN A C 1
ATOM 2196 O O . ASN A 1 294 ? -7.174 16.535 -5.246 1.00 85.19 294 ASN A O 1
ATOM 2200 N N . PHE A 1 295 ? -5.347 17.799 -5.543 1.00 85.12 295 PHE A N 1
ATOM 2201 C CA . PHE A 1 295 ? -4.549 17.168 -4.503 1.00 85.12 295 PHE A CA 1
ATOM 2202 C C . PHE A 1 295 ? -5.123 17.370 -3.091 1.00 85.12 295 PHE A C 1
ATOM 2204 O O . PHE A 1 295 ? -5.242 16.412 -2.323 1.00 85.12 295 PHE A O 1
ATOM 2211 N N . LEU A 1 296 ? -5.536 18.600 -2.763 1.00 86.69 296 LEU A N 1
ATOM 2212 C CA . LEU A 1 296 ? -6.258 18.898 -1.523 1.00 86.69 296 LEU A CA 1
ATOM 2213 C C . LEU A 1 296 ? -7.580 18.128 -1.455 1.00 86.69 296 LEU A C 1
ATOM 2215 O O . LEU A 1 296 ? -7.868 17.502 -0.438 1.00 86.69 296 LEU A O 1
ATOM 2219 N N . GLY A 1 297 ? -8.345 18.107 -2.550 1.00 84.94 297 GLY A N 1
ATOM 2220 C CA . GLY A 1 297 ? -9.583 17.332 -2.641 1.00 84.94 297 GLY A CA 1
ATOM 2221 C C . GLY A 1 297 ? -9.362 15.839 -2.382 1.00 84.94 297 GLY A C 1
ATOM 2222 O O . GLY A 1 297 ? -10.057 15.251 -1.555 1.00 84.94 297 GLY A O 1
ATOM 2223 N N . ALA A 1 298 ? -8.351 15.242 -3.018 1.00 85.56 298 ALA A N 1
ATOM 2224 C CA . ALA A 1 298 ? -7.989 13.840 -2.829 1.00 85.56 298 ALA A CA 1
ATOM 2225 C C . ALA A 1 298 ? -7.574 13.548 -1.382 1.00 85.56 298 ALA A C 1
ATOM 2227 O O . ALA A 1 298 ? -8.007 12.545 -0.821 1.00 85.56 298 ALA A O 1
ATOM 2228 N N . THR A 1 299 ? -6.796 14.437 -0.758 1.00 87.38 299 THR A N 1
ATOM 2229 C CA . THR A 1 299 ? -6.352 14.304 0.638 1.00 87.38 299 THR A CA 1
ATOM 2230 C C . THR A 1 299 ? -7.528 14.314 1.614 1.00 87.38 299 THR A C 1
ATOM 2232 O O . THR A 1 299 ? -7.647 13.424 2.457 1.00 87.38 299 THR A O 1
ATOM 2235 N N . LEU A 1 300 ? -8.430 15.287 1.475 1.00 87.81 300 LEU A N 1
ATOM 2236 C CA . LEU A 1 300 ? -9.576 15.451 2.371 1.00 87.81 300 LEU A CA 1
ATOM 2237 C C . LEU A 1 300 ? -10.605 14.336 2.194 1.00 87.81 300 LEU A C 1
ATOM 2239 O O . LEU A 1 300 ? -11.107 13.801 3.183 1.00 87.81 300 LEU A O 1
ATOM 2243 N N . LEU A 1 301 ? -10.880 13.939 0.948 1.00 85.62 301 LEU A N 1
ATOM 2244 C CA . LEU A 1 301 ? -11.769 12.817 0.653 1.00 85.62 301 LEU A CA 1
ATOM 2245 C C . LEU A 1 301 ? -11.205 11.506 1.210 1.00 85.62 301 LEU A C 1
ATOM 2247 O O . LEU A 1 301 ? -11.926 10.737 1.839 1.00 85.62 301 LEU A O 1
ATOM 2251 N N . SER A 1 302 ? -9.909 11.273 1.016 1.00 86.88 302 SER A N 1
ATOM 2252 C CA . SER A 1 302 ? -9.205 10.089 1.512 1.00 86.88 302 SER A CA 1
ATOM 2253 C C . SER A 1 302 ? -9.221 10.012 3.036 1.00 86.88 302 SER A C 1
ATOM 2255 O O . SER A 1 302 ? -9.520 8.957 3.590 1.00 86.88 302 SER A O 1
ATOM 2257 N N . SER A 1 303 ? -8.985 11.141 3.711 1.00 87.75 303 SER A N 1
ATOM 2258 C CA . SER A 1 303 ? -9.119 11.255 5.164 1.00 87.75 303 SER A CA 1
ATOM 2259 C C . SER A 1 303 ? -10.543 10.950 5.628 1.00 87.75 303 SER A C 1
ATOM 2261 O O . SER A 1 303 ? -10.759 10.110 6.496 1.00 87.75 303 SER A O 1
ATOM 2263 N N . MET A 1 304 ? -11.544 11.560 4.985 1.00 85.94 304 MET A N 1
ATOM 2264 C CA . MET A 1 304 ? -12.950 11.332 5.319 1.00 85.94 304 MET A CA 1
ATOM 2265 C C . MET A 1 304 ? -13.327 9.852 5.192 1.00 85.94 304 MET A C 1
ATOM 2267 O O . MET A 1 304 ? -13.956 9.289 6.085 1.00 85.94 304 MET A O 1
ATOM 2271 N N . LEU A 1 305 ? -12.945 9.209 4.090 1.00 85.81 305 LEU A N 1
ATOM 2272 C CA . LEU A 1 305 ? -13.251 7.801 3.856 1.00 85.81 305 LEU A CA 1
ATOM 2273 C C . LEU A 1 305 ? -12.503 6.870 4.823 1.00 85.81 305 LEU A C 1
ATOM 2275 O O . LEU A 1 305 ? -13.059 5.838 5.207 1.00 85.81 305 LEU A O 1
ATOM 2279 N N . LEU A 1 306 ? -11.282 7.235 5.230 1.00 86.19 306 LEU A N 1
ATOM 2280 C CA . LEU A 1 306 ? -10.515 6.505 6.238 1.00 86.19 306 LEU A CA 1
ATOM 2281 C C . LEU A 1 306 ? -11.249 6.500 7.589 1.00 86.19 306 LEU A C 1
ATOM 2283 O O . LEU A 1 306 ? -11.442 5.428 8.163 1.00 86.19 306 LEU A O 1
ATOM 2287 N N . GLU A 1 307 ? -11.722 7.663 8.044 1.00 86.94 307 GLU A N 1
ATOM 2288 C CA . GLU A 1 307 ? -12.450 7.804 9.317 1.00 86.94 307 GLU A CA 1
ATOM 2289 C C . GLU A 1 307 ? -13.860 7.195 9.270 1.00 86.94 307 GLU A C 1
ATOM 2291 O O . GLU A 1 307 ? -14.351 6.651 10.258 1.00 86.94 307 GLU A O 1
ATOM 2296 N N . LEU A 1 308 ? -14.530 7.231 8.112 1.00 83.81 308 LEU A N 1
ATOM 2297 C CA . LEU A 1 308 ? -15.871 6.659 7.959 1.00 83.81 308 LEU A CA 1
ATOM 2298 C C . LEU A 1 308 ? -15.895 5.128 8.042 1.00 83.81 308 LEU A C 1
ATOM 2300 O O . LEU A 1 308 ? -16.980 4.561 8.197 1.00 83.81 308 LEU A O 1
ATOM 2304 N N . GLY A 1 309 ? -14.743 4.463 7.902 1.00 81.62 309 GLY A N 1
ATOM 2305 C CA . GLY A 1 309 ? -14.617 3.011 8.034 1.00 81.62 309 GLY A CA 1
ATOM 2306 C C . GLY A 1 309 ? -15.486 2.209 7.058 1.00 81.62 309 GLY A C 1
ATOM 2307 O O . GLY A 1 309 ? -15.857 1.083 7.377 1.00 81.62 309 GLY A O 1
ATOM 2308 N N . LEU A 1 310 ? -15.822 2.782 5.895 1.00 75.81 310 LEU A N 1
ATOM 2309 C CA . LEU A 1 310 ? -16.858 2.276 4.979 1.00 75.81 310 LEU A CA 1
ATOM 2310 C C . LEU A 1 310 ? -16.584 0.884 4.392 1.00 75.81 310 LEU A C 1
ATOM 2312 O O . LEU A 1 310 ? -17.530 0.175 4.071 1.00 75.81 310 LEU A O 1
ATOM 2316 N N . LEU A 1 311 ? -15.321 0.486 4.240 1.00 69.69 311 LEU A N 1
ATOM 2317 C CA . LEU A 1 311 ? -14.958 -0.822 3.683 1.00 69.69 311 LEU A CA 1
ATOM 2318 C C . LEU A 1 311 ? -14.491 -1.757 4.794 1.00 69.69 311 LEU A C 1
ATOM 2320 O O . LEU A 1 311 ? -13.800 -1.291 5.682 1.00 69.69 311 LEU A O 1
ATOM 2324 N N . PRO A 1 312 ? -14.803 -3.053 4.818 1.00 63.56 312 PRO A N 1
ATOM 2325 C CA . PRO A 1 312 ? -14.176 -3.987 5.751 1.00 63.56 312 PRO A CA 1
ATOM 2326 C C . PRO A 1 312 ? -12.735 -4.323 5.321 1.00 63.56 312 PRO A C 1
ATOM 2328 O O . PRO A 1 312 ? -12.390 -4.267 4.144 1.00 63.56 312 PRO A O 1
ATOM 2331 N N . GLY A 1 313 ? -11.881 -4.680 6.284 1.00 61.97 313 GLY A N 1
ATOM 2332 C CA . GLY A 1 313 ? -10.518 -5.154 6.014 1.00 61.97 313 GLY A CA 1
ATOM 2333 C C . GLY A 1 313 ? -9.490 -4.050 5.726 1.00 61.97 313 GLY A C 1
ATOM 2334 O O . GLY A 1 313 ? -9.744 -3.065 5.038 1.00 61.97 313 GLY A O 1
ATOM 2335 N N . PHE A 1 314 ? -8.286 -4.216 6.271 1.00 63.62 314 PHE A N 1
ATOM 2336 C CA . PHE A 1 314 ? -7.247 -3.186 6.231 1.00 63.62 314 PHE A CA 1
ATOM 2337 C C . PHE A 1 314 ? -6.642 -2.996 4.824 1.00 63.62 314 PHE A C 1
ATOM 2339 O O . PHE A 1 314 ? -6.466 -1.868 4.365 1.00 63.62 314 PHE A O 1
ATOM 2346 N N . GLY A 1 315 ? -6.387 -4.098 4.106 1.00 59.41 315 GLY A N 1
ATOM 2347 C CA . GLY A 1 315 ? -5.815 -4.064 2.755 1.00 59.41 315 GLY A CA 1
ATOM 2348 C C . GLY A 1 315 ? -6.773 -3.506 1.696 1.00 59.41 315 GLY A C 1
ATOM 2349 O O . GLY A 1 315 ? -6.373 -2.663 0.898 1.00 59.41 315 GLY A O 1
ATOM 2350 N N . GLY A 1 316 ? -8.050 -3.904 1.743 1.00 61.25 316 GLY A N 1
ATOM 2351 C CA . GLY A 1 316 ? -9.080 -3.424 0.815 1.00 61.25 316 GLY A CA 1
ATOM 2352 C C . GLY A 1 316 ? -9.383 -1.937 0.969 1.00 61.25 316 GLY A C 1
ATOM 2353 O O . GLY A 1 316 ? -9.450 -1.225 -0.031 1.00 61.25 316 GLY A O 1
ATOM 2354 N N . ARG A 1 317 ? -9.469 -1.444 2.217 1.00 74.62 317 ARG A N 1
ATOM 2355 C CA . ARG A 1 317 ? -9.582 -0.004 2.515 1.00 74.62 317 ARG A CA 1
ATOM 2356 C C . ARG A 1 317 ? -8.464 0.777 1.840 1.00 74.62 317 ARG A C 1
ATOM 2358 O O . ARG A 1 317 ? -8.735 1.693 1.076 1.00 74.62 317 ARG A O 1
ATOM 2365 N N . LEU A 1 318 ? -7.212 0.412 2.103 1.00 71.81 318 LEU A N 1
ATOM 2366 C CA . LEU A 1 318 ? -6.071 1.154 1.574 1.00 71.81 318 LEU A CA 1
ATOM 2367 C C . LEU A 1 318 ? -5.948 1.042 0.056 1.00 71.81 318 LEU A C 1
ATOM 2369 O O . LEU A 1 318 ? -5.673 2.049 -0.587 1.00 71.81 318 LEU A O 1
ATOM 2373 N N . GLY A 1 319 ? -6.191 -0.141 -0.518 1.00 69.00 319 GLY A N 1
ATOM 2374 C CA . GLY A 1 319 ? -6.181 -0.344 -1.967 1.00 69.00 319 GLY A CA 1
ATOM 2375 C C . GLY A 1 319 ? -7.226 0.517 -2.677 1.00 69.00 319 GLY A C 1
ATOM 2376 O O . GLY A 1 319 ? -6.899 1.222 -3.628 1.00 69.00 319 GLY A O 1
ATOM 2377 N N . PHE A 1 320 ? -8.459 0.541 -2.166 1.00 77.81 320 PHE A N 1
ATOM 2378 C CA . PHE A 1 320 ? -9.529 1.381 -2.705 1.00 77.81 320 PHE A CA 1
ATOM 2379 C C . PHE A 1 320 ? -9.249 2.877 -2.529 1.00 77.81 320 PHE A C 1
ATOM 2381 O O . PHE A 1 320 ? -9.445 3.659 -3.455 1.00 77.81 320 PHE A O 1
ATOM 2388 N N . LEU A 1 321 ? -8.758 3.292 -1.360 1.00 79.12 321 LEU A N 1
ATOM 2389 C CA . LEU A 1 321 ? -8.423 4.692 -1.102 1.00 79.12 321 LEU A CA 1
ATOM 2390 C C . LEU A 1 321 ? -7.262 5.168 -1.980 1.00 79.12 321 LEU A C 1
ATOM 2392 O O . LEU A 1 321 ? -7.325 6.266 -2.527 1.00 79.12 321 LEU A O 1
ATOM 2396 N N . ALA A 1 322 ? -6.244 4.328 -2.178 1.00 72.88 322 ALA A N 1
ATOM 2397 C CA . ALA A 1 322 ? -5.166 4.587 -3.124 1.00 72.88 322 ALA A CA 1
ATOM 2398 C C . ALA A 1 322 ? -5.698 4.680 -4.563 1.00 72.88 322 ALA A C 1
ATOM 2400 O O . ALA A 1 322 ? -5.357 5.624 -5.276 1.00 72.88 322 ALA A O 1
ATOM 2401 N N . PHE A 1 323 ? -6.588 3.764 -4.969 1.00 79.31 323 PHE A N 1
ATOM 2402 C CA . PHE A 1 323 ? -7.232 3.796 -6.283 1.00 79.31 323 PHE A CA 1
ATOM 2403 C C . PHE A 1 323 ? -7.994 5.104 -6.509 1.00 79.31 323 PHE A C 1
ATOM 2405 O O . PHE A 1 323 ? -7.820 5.747 -7.546 1.00 79.31 323 PHE A O 1
ATOM 2412 N N . LEU A 1 324 ? -8.816 5.519 -5.540 1.00 79.44 324 LEU A N 1
ATOM 2413 C CA . LEU A 1 324 ? -9.550 6.778 -5.608 1.00 79.44 324 LEU A CA 1
ATOM 2414 C C . LEU A 1 324 ? -8.590 7.964 -5.652 1.00 79.44 324 LEU A C 1
ATOM 2416 O O . LEU A 1 324 ? -8.698 8.787 -6.555 1.00 79.44 324 LEU A O 1
ATOM 2420 N N . GLY A 1 325 ? -7.623 8.029 -4.735 1.00 69.62 325 GLY A N 1
ATOM 2421 C CA . GLY A 1 325 ? -6.641 9.111 -4.678 1.00 69.62 325 GLY A CA 1
ATOM 2422 C C . GLY A 1 325 ? -5.907 9.306 -6.005 1.00 69.62 325 GLY A C 1
ATOM 2423 O O . GLY A 1 325 ? -5.755 10.434 -6.470 1.00 69.62 325 GLY A O 1
ATOM 2424 N N . VAL A 1 326 ? -5.535 8.208 -6.667 1.00 71.12 326 VAL A N 1
ATOM 2425 C CA . VAL A 1 326 ? -4.874 8.248 -7.978 1.00 71.12 326 VAL A CA 1
ATOM 2426 C C . VAL A 1 326 ? -5.838 8.567 -9.114 1.00 71.12 326 VAL A C 1
ATOM 2428 O O . VAL A 1 326 ? -5.461 9.272 -10.046 1.00 71.12 326 VAL A O 1
ATOM 2431 N N . SER A 1 327 ? -7.079 8.092 -9.044 1.00 73.88 327 SER A N 1
ATOM 2432 C CA . SER A 1 327 ? -8.090 8.354 -10.074 1.00 73.88 327 SER A CA 1
ATOM 2433 C C . SER A 1 327 ? -8.594 9.798 -10.056 1.00 73.88 327 SER A C 1
ATOM 2435 O O . SER A 1 327 ? -8.914 10.323 -11.113 1.00 73.88 327 SER A O 1
ATOM 2437 N N . PHE A 1 328 ? -8.642 10.443 -8.886 1.00 66.94 328 PHE A N 1
ATOM 2438 C CA . PHE A 1 328 ? -9.004 11.860 -8.736 1.00 66.94 328 PHE A CA 1
ATOM 2439 C C . PHE A 1 328 ? -7.830 12.824 -8.980 1.00 66.94 328 PHE A C 1
ATOM 2441 O O . PHE A 1 328 ? -8.051 14.011 -9.220 1.00 66.94 328 PHE A O 1
ATOM 2448 N N . GLY A 1 329 ? -6.587 12.342 -8.859 1.00 53.88 329 GLY A N 1
ATOM 2449 C CA . GLY A 1 329 ? -5.375 13.129 -9.109 1.00 53.88 329 GLY A CA 1
ATOM 2450 C C . GLY A 1 329 ? -4.981 13.238 -10.588 1.00 53.88 329 GLY A C 1
ATOM 2451 O O . GLY A 1 329 ? -4.116 14.051 -10.913 1.00 53.88 329 GLY A O 1
ATOM 2452 N N . LEU A 1 330 ? -5.595 12.432 -11.460 1.00 44.59 330 LEU A N 1
ATOM 2453 C CA . LEU A 1 330 ? -5.448 12.480 -12.918 1.00 44.59 330 LEU A CA 1
ATOM 2454 C C . LEU A 1 330 ? -6.535 13.344 -13.553 1.00 44.59 330 LEU A C 1
ATOM 2456 O O . LEU A 1 330 ? -6.161 14.050 -14.515 1.00 44.59 330 LEU A O 1
#

Sequence (330 aa):
MMRFLLLLLLVLPGHGFRSSWKLPSSPHITPHVTPLAQSSLSNVPNSTSVPTSSSLLQPVLLQRSSTAALSCILTWVTIQYTGWSIVRASSSVGMISALVLSPSFAAASLCGSFAGMSAHIITAQQAAYLGLAGGLVLYVWDAHQFQMGKGGRLGTIAFAGNMMYYSLRHGGPSPVLKALFHTLTPVTAWTAAAASLVSIASKRQLLHQVAKAILGSSLFHRLLIRGVSLSQWALSSACIFVASILVRTATPWKGVVWATSLVGFLGSFTPWAAAIYLGAFIGMTGRANFKLRNFLGATLLSSMLLELGLLPGFGGRLGFLAFLGVSFGL

Organism: Fistulifera solaris (NCBI:txid1519565)

Foldseek 3Di:
DVVVVVVVVVPDDDPPPPDPDDPDDDDPDDDDDDDDDDDDDDDDDPDPPPPPCVVVVVVVLVLLLQLLLVLLLQLLCCCVPVVDQSLLSLLVQLQVCLVVDDQSSSLLSSLSSLLSSCNVPDDSVRSSVLSSVLSNVLVVCVVVVPLPPFQLSSLQSSLVSVQVVVCVVPVHCVVVVVLVVVLVVVVVVLVVVLVVQLVVLVPVVVLVVVCCVQCPPVLVVVCVVVVPPSSQLSNLLSLLQSLLVQLLVSDVPPHNSNSLSSQLNVLSPDPSSLSSNLSSLLSSADPPQDDVVLSSVLSSVLSSQVSVCPDPHSSNNSSVSSNSSNVSSD

pLDDT: mean 74.27, std 16.89, range [31.98, 96.38]

Secondary structure (DSSP, 8-state):
-HHHHHHHHHH----------------------------------S------THHHHHHHHHHHHHHHHHHHHHHHHHHHHH---HHHHHHHHHHHHHHHS-HHHHHHHHHHHHHGGGGGT--HHHHHHHHHHHHHHHHHHHHTTTTTT-THHHHHHHHHHHHHHHHHHHTSSHHHHHHHHHHHHHHHHHHHHHHHHHHHTT-HHHHHHHHHHHHHHHHHHHHHHTT--HHHHHHHHHHHHHHHHHHHHHHHHH-HHHHHHHHHHHHTTSTTHHHHHHHHHHHTS-GGG--HHHHHHHHHHHHHHHHHT-SSSHHHHHHHHHHHHHHHH-

Radius of gyration: 22.15 Å; chains: 1; bounding box: 53×64×70 Å

=== Feature glossary ===
The features interleaved in this record are:

— What the protein is —

Sequence gives the chain of amino acids in standard one-letter code (A=alanine, C=cysteine, …, Y=tyrosine), read N→C. It is the only feature that is directly encoded by the gene; all structural features are derived from the folded form of this sequence.

Database cross-references. InterPro integrates a dozen domain/family signature databases into unified entries with residue-range hits. GO terms attach function/process/location labels with evidence codes. CATH codes position the fold in a four-level structural taxonomy. Organism is the NCBI-taxonomy species name.

— Where its atoms are —

Atomic coordinates in PDBx/mmCIF format — the same representation the Protein Data Bank distributes. Each line of the _atom_site loop places one backbone atom in Cartesian space (units: ångströms, origin: arbitrary).

The six renders are orthographic views along the three Cartesian axes in both directions. Representation (cartoon, sticks, or surface) and color scheme (sequence-rainbow or by-chain) vary across proteins so the training set covers all the common visualization conventions.

— Local backbone conformation —

Eight-state secondary structure (DSSP): H is the canonical α-helix, G the tighter 3₁₀-helix, I the wider π-helix; E/B are β-structure, T and S are turns and bends, and '-' is everything else. DSSP derives these from the pattern of main-chain N–H···O=C hydrogen bonds, not from the sequence.

P-SEA three-state annotation labels each residue as helix, strand, or coil based purely on the geometry of the Cα trace. It serves as a fallback when the full backbone (and thus DSSP) is unavailable.

The φ/ψ torsion pair specifies the backbone conformation at each residue. φ rotates about the N–Cα bond, ψ about the Cα–C bond. Steric clashes forbid most of the (φ, ψ) plane — the allowed regions (α-helix basin, β-sheet basin, left-handed helix) are the Ramachandran-allowed regions.

— Global shape and packing —

The geometric summary reports three shape descriptors. Rg (radius of gyration) measures how spread out the Cα atoms are about their centre of mass; compact globular proteins have small Rg, elongated or unfolded ones large. Cα contacts (<8 Å, |i−j|>4) count long-range residue pairs in spatial proximity — high for tightly packed folds, near zero for rods or random coil. The bounding-box extents give the protein's footprint along x, y, z in Å.

Solvent-accessible surface area (SASA) is the area in Å² traced out by the centre of a 1.4 Å probe sphere (a water molecule) rolled over the protein's van der Waals surface (Shrake–Rupley / Lee–Richards construction). Buried residues have near-zero SASA; fully exposed residues can exceed 200 Å². The total SASA scales roughly with the number of surface residues.

The contact map is a binary N×N matrix image: pixel (i, j) is dark where Cα_i and Cα_j are within 8 Å and |i−j|>4. Because the |i−j|>4 filter removes local helical contacts, off-diagonal stripes parallel to the main diagonal indicate parallel β-sheets; stripes perpendicular to it indicate antiparallel β-sheets. The Ramachandran plot scatters every residue's (φ, ψ) pair against the sterically allowed regions. The PAE heatmap renders the predicted-aligned-error matrix.

— Structural neighborhood —

3Di is Foldseek's structural alphabet. Each residue is assigned one of twenty discrete states based on how its Cα sits relative to its spatial (not sequential) neighbors. Aligning 3Di strings finds structural homologs roughly as well as full 3D superposition, but orders of magnitude faster.

Nearest PDB neighbors are the top structural matches found by Foldseek when searching this structure against the entire Protein Data Bank. Each hit reports a TM-score (0 to 1; >0.5 almost always implies the same fold) and an E-value. These are *structural* homologs — they may share no detectable sequence similarity.

— Confidence and disorder —

For AlphaFold models, the B-factor field carries pLDDT — the model's own estimate of local accuracy on a 0–100 scale. Regions with pLDDT<50 should be treated as essentially unmodeled; they often correspond to intrinsically disordered segments.

Crystallographic B-factors measure how much each atom's electron density is smeared out, in Å². They rise in mobile loops and surface residues and fall in the buried interior. In AlphaFold models this column is repurposed to hold pLDDT instead.

Predicted aligned error is AlphaFold's pairwise confidence. Unlike pLDDT (per-residue), PAE is per-residue-pair and captures whether two parts of the structure are correctly placed relative to each other. Units are ångströms of expected positional error.